Protein AF-0000000083136130 (afdb_homodimer)

InterPro domains:
  IPR004360 Glyoxalase/fosfomycin resistance/dioxygenase domain [PF00903] (5-111)
  IPR029068 Glyoxalase/Bleomycin resistance protein/Dihydroxybiphenyl dioxygenase [G3DSA:3.10.180.10] (1-117)
  IPR029068 Glyoxalase/Bleomycin resistance protein/Dihydroxybiphenyl dioxygenase [SSF54593] (2-114)

Structure (mmCIF, N/CA/C/O backbone):
data_AF-0000000083136130-model_v1
#
loop_
_entity.id
_entity.type
_entity.pdbx_description
1 polymer 'Putative lyase'
#
loop_
_atom_site.group_PDB
_atom_site.id
_atom_site.type_symbol
_atom_site.label_atom_id
_atom_site.label_alt_id
_atom_site.label_comp_id
_atom_site.label_asym_id
_atom_site.label_entity_id
_atom_site.label_seq_id
_atom_site.pdbx_PDB_ins_code
_atom_site.Cartn_x
_atom_site.Cartn_y
_atom_site.Cartn_z
_atom_site.occupancy
_atom_site.B_iso_or_equiv
_atom_site.auth_seq_id
_atom_site.auth_comp_id
_atom_site.auth_asym_id
_atom_site.auth_atom_id
_atom_site.pdbx_PDB_model_num
ATOM 1 N N . MET A 1 1 ? -5.449 -19.141 2.971 1 85.12 1 MET A N 1
ATOM 2 C CA . MET A 1 1 ? -5.957 -17.859 3.441 1 85.12 1 MET A CA 1
ATOM 3 C C . MET A 1 1 ? -4.812 -16.953 3.885 1 85.12 1 MET A C 1
ATOM 5 O O . MET A 1 1 ? -3.811 -17.422 4.422 1 85.12 1 MET A O 1
ATOM 9 N N . VAL A 1 2 ? -4.945 -15.695 3.643 1 94.06 2 VAL A N 1
ATOM 10 C CA . VAL A 1 2 ? -3.941 -14.711 4.012 1 94.06 2 VAL A CA 1
ATOM 11 C C . VAL A 1 2 ? -3.795 -14.656 5.531 1 94.06 2 VAL A C 1
ATOM 13 O O . VAL A 1 2 ? -4.789 -14.695 6.258 1 94.06 2 VAL A O 1
ATOM 16 N N . GLN A 1 3 ? -2.59 -14.531 6.008 1 91.94 3 GLN A N 1
ATOM 17 C CA . GLN A 1 3 ? -2.318 -14.484 7.438 1 91.94 3 GLN A CA 1
ATOM 18 C C . GLN A 1 3 ? -2.037 -13.055 7.895 1 91.94 3 GLN A C 1
ATOM 20 O O . GLN A 1 3 ? -2.699 -12.547 8.805 1 91.94 3 GLN A O 1
ATOM 25 N N . GLU A 1 4 ? -1.064 -12.43 7.312 1 94.69 4 GLU A N 1
ATOM 26 C CA . GLU A 1 4 ? -0.672 -11.086 7.719 1 94.69 4 GLU A CA 1
ATOM 27 C C . GLU A 1 4 ? -0.041 -10.32 6.559 1 94.69 4 GLU A C 1
ATOM 29 O O . GLU A 1 4 ? 0.225 -10.898 5.5 1 94.69 4 GLU A O 1
ATOM 34 N N . LEU A 1 5 ? 0.16 -9.039 6.777 1 97.06 5 LEU A N 1
ATOM 35 C CA . LEU A 1 5 ? 0.939 -8.211 5.863 1 97.06 5 LEU A CA 1
ATOM 36 C C . LEU A 1 5 ? 2.426 -8.531 5.969 1 97.06 5 LEU A C 1
ATOM 38 O O . LEU A 1 5 ? 2.965 -8.648 7.074 1 97.06 5 LEU A O 1
ATOM 42 N N . ASP A 1 6 ? 3.021 -8.812 4.895 1 96.75 6 ASP A N 1
ATOM 43 C CA . ASP A 1 6 ? 4.473 -8.984 4.91 1 96.75 6 ASP A CA 1
ATOM 44 C C . ASP A 1 6 ? 5.184 -7.648 4.707 1 96.75 6 ASP A C 1
ATOM 46 O O . ASP A 1 6 ? 6.027 -7.258 5.52 1 96.75 6 ASP A O 1
ATOM 50 N N . HIS A 1 7 ? 4.852 -7 3.615 1 98.19 7 HIS A N 1
ATOM 51 C CA . HIS A 1 7 ? 5.441 -5.688 3.355 1 98.19 7 HIS A CA 1
ATOM 52 C C . HIS A 1 7 ? 4.617 -4.906 2.338 1 98.19 7 HIS A C 1
ATOM 54 O O . HIS A 1 7 ? 3.691 -5.453 1.733 1 98.19 7 HIS A O 1
ATOM 60 N N . ILE A 1 8 ? 4.918 -3.648 2.205 1 98.81 8 ILE A N 1
ATOM 61 C CA . ILE A 1 8 ? 4.41 -2.752 1.173 1 98.81 8 ILE A CA 1
ATOM 62 C C . ILE A 1 8 ? 5.562 -2.256 0.304 1 98.81 8 ILE A C 1
ATOM 64 O O . ILE A 1 8 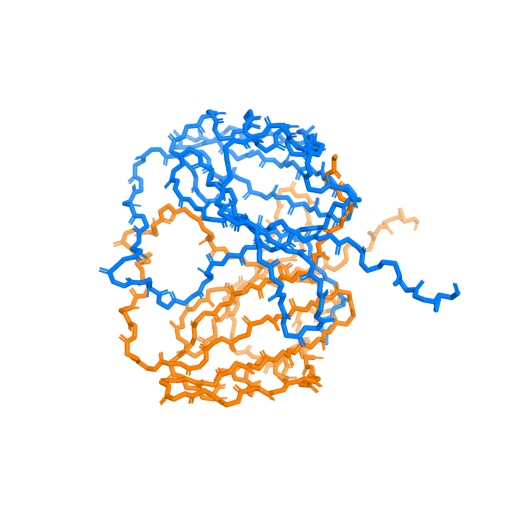? 6.562 -1.747 0.82 1 98.81 8 ILE A O 1
ATOM 68 N N . ALA A 1 9 ? 5.398 -2.383 -0.98 1 98.88 9 ALA A N 1
ATOM 69 C CA . ALA A 1 9 ? 6.473 -1.991 -1.892 1 98.88 9 ALA A CA 1
ATOM 70 C C . ALA A 1 9 ? 6.188 -0.628 -2.518 1 98.88 9 ALA A C 1
ATOM 72 O O . ALA A 1 9 ? 5.043 -0.321 -2.859 1 98.88 9 ALA A O 1
ATOM 73 N N . LEU A 1 10 ? 7.141 0.152 -2.695 1 98.31 10 LEU A N 1
ATOM 74 C CA . LEU A 1 10 ? 7.012 1.404 -3.432 1 98.31 10 LEU A CA 1
ATOM 75 C C . LEU A 1 10 ? 8.266 1.683 -4.254 1 98.31 10 LEU A C 1
ATOM 77 O O . LEU A 1 10 ? 9.344 1.188 -3.936 1 98.31 10 LEU A O 1
ATOM 81 N N . ILE A 1 11 ? 8.086 2.385 -5.332 1 98.88 11 ILE A N 1
ATOM 82 C CA . ILE A 1 11 ? 9.148 2.875 -6.203 1 98.88 11 ILE A CA 1
ATOM 83 C C . ILE A 1 11 ? 9.367 4.367 -5.965 1 98.88 11 ILE A C 1
ATOM 85 O O . ILE A 1 11 ? 8.422 5.152 -6.004 1 98.88 11 ILE A O 1
ATOM 89 N N . VAL A 1 12 ? 10.594 4.707 -5.699 1 98.88 12 VAL A N 1
ATOM 90 C CA . VAL A 1 12 ? 10.914 6.113 -5.477 1 98.88 12 VAL A CA 1
ATOM 91 C C . VAL A 1 12 ? 12.039 6.539 -6.414 1 98.88 12 VAL A C 1
ATOM 93 O O . VAL A 1 12 ? 12.781 5.699 -6.922 1 98.88 12 VAL A O 1
ATOM 96 N N . SER A 1 13 ? 12.188 7.863 -6.629 1 98.69 13 SER A N 1
ATOM 97 C CA . SER A 1 13 ? 13.102 8.375 -7.641 1 98.69 13 SER A CA 1
ATOM 98 C C . SER A 1 13 ? 14.523 8.484 -7.094 1 98.69 13 SER A C 1
ATOM 100 O O . SER A 1 13 ? 15.492 8.508 -7.859 1 98.69 13 SER A O 1
ATOM 102 N N . SER A 1 14 ? 14.641 8.664 -5.699 1 98.44 14 SER A N 1
ATOM 103 C CA . SER A 1 14 ? 15.953 8.891 -5.105 1 98.44 14 SER A CA 1
ATOM 104 C C . SER A 1 14 ? 15.969 8.5 -3.633 1 98.44 14 SER A C 1
ATOM 106 O O . SER A 1 14 ? 14.922 8.211 -3.049 1 98.44 14 SER A O 1
ATOM 108 N N . GLU A 1 15 ? 17.094 8.547 -3.01 1 97.62 15 GLU A N 1
ATOM 109 C CA . GLU A 1 15 ? 17.25 8.18 -1.606 1 97.62 15 GLU A CA 1
ATOM 110 C C . GLU A 1 15 ? 16.688 9.266 -0.686 1 97.62 15 GLU A C 1
ATOM 112 O O . GLU A 1 15 ? 16.531 9.039 0.515 1 97.62 15 GLU A O 1
ATOM 117 N N . ASP A 1 16 ? 16.359 10.422 -1.233 1 97.62 16 ASP A N 1
ATOM 118 C CA . ASP A 1 16 ? 15.648 11.43 -0.453 1 97.62 16 ASP A CA 1
ATOM 119 C C . ASP A 1 16 ? 14.391 10.844 0.189 1 97.62 16 ASP A C 1
ATOM 121 O O . ASP A 1 16 ? 14.008 11.242 1.29 1 97.62 16 ASP A O 1
ATOM 125 N N . SER A 1 17 ? 13.844 9.93 -0.518 1 98.38 17 S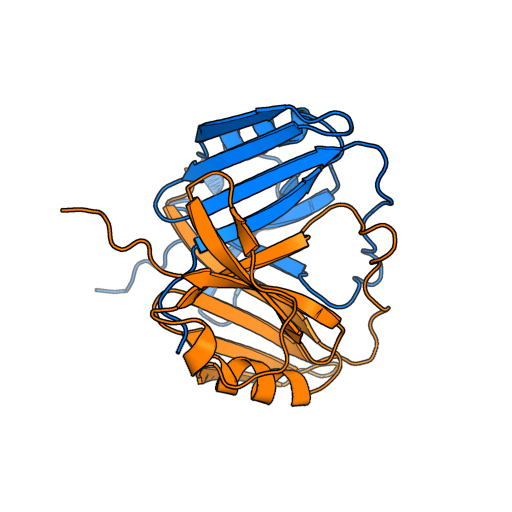ER A N 1
ATOM 126 C CA . SER A 1 17 ? 12.641 9.289 0.013 1 98.38 17 SER A CA 1
ATOM 127 C C . SER A 1 17 ? 12.953 8.484 1.268 1 98.38 17 SER A C 1
ATOM 129 O O . SER A 1 17 ? 12.133 8.398 2.18 1 98.38 17 SER A O 1
ATOM 131 N N . LEU A 1 18 ? 14.109 7.91 1.33 1 98.56 18 LEU A N 1
ATOM 132 C CA . LEU A 1 18 ? 14.484 7.141 2.512 1 98.56 18 LEU A CA 1
ATOM 133 C C . LEU A 1 18 ? 14.547 8.039 3.744 1 98.56 18 LEU A C 1
ATOM 135 O O . LEU A 1 18 ? 14.109 7.641 4.828 1 98.56 18 LEU A O 1
ATOM 139 N N . ARG A 1 19 ? 15.062 9.219 3.564 1 97.56 19 ARG A N 1
ATOM 140 C CA . ARG A 1 19 ? 15.125 10.18 4.656 1 97.56 19 ARG A CA 1
ATOM 141 C C . ARG A 1 19 ? 13.727 10.586 5.113 1 97.56 19 ARG A C 1
ATOM 143 O O . ARG A 1 19 ? 13.484 10.75 6.312 1 97.56 19 ARG A O 1
ATOM 150 N N . PHE A 1 20 ? 12.852 10.727 4.168 1 98.06 20 PHE A N 1
ATOM 151 C CA . PHE A 1 20 ? 11.461 11.047 4.473 1 98.06 20 PHE A CA 1
ATOM 152 C C . PHE A 1 20 ? 10.852 9.984 5.383 1 98.06 20 PHE A C 1
ATOM 154 O O . PHE A 1 20 ? 10.258 10.305 6.414 1 98.06 20 PHE A O 1
ATOM 161 N N . TYR A 1 21 ? 10.984 8.773 5.012 1 98.44 21 TYR A N 1
ATOM 162 C CA . TYR A 1 21 ? 10.383 7.691 5.789 1 98.44 21 TYR A CA 1
ATOM 163 C C . TYR A 1 21 ? 11.102 7.504 7.117 1 98.44 21 TYR A C 1
ATOM 165 O O . TYR A 1 21 ? 10.492 7.094 8.109 1 98.44 21 TYR A O 1
ATOM 173 N N . GLU A 1 22 ? 12.406 7.863 7.16 1 97.88 22 GLU A N 1
ATOM 174 C CA . GLU A 1 22 ? 13.109 7.891 8.438 1 97.88 22 GLU A CA 1
ATOM 175 C C . GLU A 1 22 ? 12.469 8.891 9.398 1 97.88 22 GLU A C 1
ATOM 177 O O . GLU A 1 22 ? 12.336 8.609 10.594 1 97.88 22 GLU A O 1
ATOM 182 N N . LYS A 1 23 ? 12.07 9.984 8.867 1 96.19 23 LYS A N 1
ATOM 183 C CA . LYS A 1 23 ? 11.43 11.008 9.688 1 96.19 23 LYS A CA 1
ATOM 184 C C . LYS A 1 23 ? 10.094 10.508 10.242 1 96.19 23 LYS A C 1
ATOM 186 O O . LYS A 1 23 ? 9.648 10.969 11.297 1 96.19 23 LYS A O 1
ATOM 191 N N . LEU A 1 24 ? 9.531 9.602 9.547 1 96.94 24 LEU A N 1
ATOM 192 C CA . LEU A 1 24 ? 8.258 9.047 10 1 96.94 24 LEU A CA 1
ATOM 193 C C . LEU A 1 24 ? 8.492 7.949 11.039 1 96.94 24 LEU A C 1
ATOM 195 O O . LEU A 1 24 ? 7.535 7.43 11.617 1 96.94 24 LEU A O 1
ATOM 199 N N . GLY A 1 25 ? 9.695 7.512 11.18 1 96.69 25 GLY A N 1
ATOM 200 C CA . GLY A 1 25 ? 10.016 6.539 12.219 1 96.69 25 GLY A CA 1
ATOM 201 C C . GLY A 1 25 ? 10.523 5.227 11.664 1 96.69 25 GLY A C 1
ATOM 202 O O . GLY A 1 25 ? 10.836 4.305 12.422 1 96.69 25 GLY A O 1
ATOM 203 N N . PHE A 1 26 ? 10.641 5.16 10.359 1 98.19 26 PHE A N 1
ATOM 204 C CA . PHE A 1 26 ? 11.141 3.93 9.758 1 98.19 26 PHE A CA 1
ATOM 205 C C . PHE A 1 26 ? 12.664 3.855 9.867 1 98.19 26 PHE A C 1
ATOM 207 O O . PHE A 1 26 ? 13.344 4.883 9.828 1 98.19 26 PHE A O 1
ATOM 214 N N . ARG A 1 27 ? 13.125 2.594 9.961 1 98.25 27 ARG A N 1
ATOM 215 C CA . ARG A 1 27 ? 14.562 2.342 10.008 1 98.25 27 ARG A CA 1
ATOM 216 C C . ARG A 1 27 ? 14.977 1.339 8.93 1 98.25 27 ARG A C 1
ATOM 218 O O . ARG A 1 27 ? 14.289 0.333 8.719 1 98.25 27 ARG A O 1
ATOM 225 N N . GLU A 1 28 ? 16.078 1.63 8.297 1 98.62 28 GLU A N 1
ATOM 226 C CA . GLU A 1 28 ? 16.609 0.698 7.309 1 98.62 28 GLU A CA 1
ATOM 227 C C . GLU A 1 28 ? 17.047 -0.606 7.965 1 98.62 28 GLU A C 1
ATOM 229 O O . GLU A 1 28 ? 17.766 -0.591 8.969 1 98.62 28 GLU A O 1
ATOM 234 N N . THR A 1 29 ? 16.672 -1.712 7.383 1 98.31 29 THR A N 1
ATOM 235 C CA . THR A 1 29 ? 17.016 -3.008 7.945 1 98.31 29 THR A CA 1
ATOM 236 C C . THR A 1 29 ? 17.844 -3.824 6.953 1 98.31 29 THR A C 1
ATOM 238 O O . THR A 1 29 ? 18.672 -4.652 7.352 1 98.31 29 THR A O 1
ATOM 241 N N . GLU A 1 30 ? 17.609 -3.768 5.664 1 98.31 30 GLU A N 1
ATOM 242 C CA . GLU A 1 30 ? 18.312 -4.457 4.59 1 98.31 30 GLU A CA 1
ATOM 243 C C . GLU A 1 30 ? 18.5 -3.549 3.379 1 98.31 30 GLU A C 1
ATOM 245 O O . GLU A 1 30 ? 17.703 -2.637 3.148 1 98.31 30 GLU A O 1
ATOM 250 N N . ARG A 1 31 ? 19.531 -3.83 2.676 1 98.38 31 ARG A N 1
ATOM 251 C CA . ARG A 1 31 ? 19.844 -3.105 1.445 1 98.38 31 ARG A CA 1
ATOM 252 C C . ARG A 1 31 ? 20.469 -4.027 0.407 1 98.38 31 ARG A C 1
ATOM 254 O O . ARG A 1 31 ? 21.391 -4.785 0.719 1 98.38 31 ARG A O 1
ATOM 261 N N . PHE A 1 32 ? 19.906 -3.971 -0.789 1 97.88 32 PHE A N 1
ATOM 262 C CA . PHE A 1 32 ? 20.406 -4.762 -1.905 1 97.88 32 PHE A CA 1
ATOM 263 C C . PHE A 1 32 ? 20.688 -3.875 -3.111 1 97.88 32 PHE A C 1
ATOM 265 O O . PHE A 1 32 ? 19.781 -3.24 -3.652 1 97.88 32 PHE A O 1
ATOM 272 N N . GLU A 1 33 ? 21.906 -3.857 -3.477 1 97.25 33 GLU A N 1
ATOM 273 C CA . GLU A 1 33 ? 22.297 -3.102 -4.664 1 97.25 33 GLU A CA 1
ATOM 274 C C . GLU A 1 33 ? 22.25 -3.98 -5.914 1 97.25 33 GLU A C 1
ATOM 276 O O . GLU A 1 33 ? 22.938 -5 -5.98 1 97.25 33 GLU A O 1
ATOM 281 N N . ARG A 1 34 ? 21.391 -3.504 -6.801 1 96.81 34 ARG A N 1
ATOM 282 C CA . ARG A 1 34 ? 21.312 -4.207 -8.078 1 96.81 34 ARG A CA 1
ATOM 283 C C . ARG A 1 34 ? 21.891 -3.359 -9.203 1 96.81 34 ARG A C 1
ATOM 285 O O . ARG A 1 34 ? 22.297 -2.217 -8.984 1 96.81 34 ARG A O 1
ATOM 292 N N . SER A 1 35 ? 21.969 -3.938 -10.453 1 96.31 35 SER A N 1
ATOM 293 C CA . SER A 1 35 ? 22.594 -3.271 -11.594 1 96.31 35 SER A CA 1
ATOM 294 C C . SER A 1 35 ? 21.828 -2.012 -11.984 1 96.31 35 SER A C 1
ATOM 296 O O . SER A 1 35 ? 22.422 -1.012 -12.383 1 96.31 35 SER A O 1
ATOM 298 N N . TYR A 1 36 ? 20.469 -1.974 -11.734 1 95.69 36 TYR A N 1
ATOM 299 C CA . TYR A 1 36 ? 19.672 -0.886 -12.289 1 95.69 36 TYR A CA 1
ATOM 300 C C . TYR A 1 36 ? 18.969 -0.111 -11.188 1 95.69 36 TYR A C 1
ATOM 302 O O . TYR A 1 36 ? 18.438 0.973 -11.43 1 95.69 36 TYR A O 1
ATOM 310 N N . ASP A 1 37 ? 19.031 -0.686 -9.945 1 97.88 37 ASP A N 1
ATOM 311 C CA . ASP A 1 37 ? 18.375 0.005 -8.836 1 97.88 37 ASP A CA 1
ATOM 312 C C . ASP A 1 37 ? 18.922 -0.471 -7.496 1 97.88 37 ASP A C 1
ATOM 314 O O . ASP A 1 37 ? 19.859 -1.283 -7.449 1 97.88 37 ASP A O 1
ATOM 318 N N . ILE A 1 38 ? 18.516 0.174 -6.434 1 98.5 38 ILE A N 1
ATOM 319 C CA . ILE A 1 38 ? 18.781 -0.239 -5.059 1 98.5 38 ILE A CA 1
ATOM 320 C C . ILE A 1 38 ? 17.453 -0.597 -4.375 1 98.5 38 ILE A C 1
ATOM 322 O O . ILE A 1 38 ? 16.469 0.13 -4.5 1 98.5 38 ILE A O 1
ATOM 326 N N . VAL A 1 39 ? 17.422 -1.726 -3.707 1 98.81 39 VAL A N 1
ATOM 327 C CA . VAL A 1 39 ? 16.266 -2.123 -2.932 1 98.81 39 VAL A CA 1
ATOM 328 C C . VAL A 1 39 ? 16.562 -2.008 -1.439 1 98.81 39 VAL A C 1
ATOM 330 O O . VAL A 1 39 ? 17.5 -2.639 -0.94 1 98.81 39 VAL A O 1
ATOM 333 N N . VAL A 1 40 ? 15.805 -1.2 -0.734 1 98.88 40 VAL A N 1
ATOM 334 C CA . VAL A 1 40 ? 16 -0.945 0.689 1 98.88 40 VAL A CA 1
ATOM 335 C C . VAL A 1 40 ? 14.766 -1.365 1.468 1 98.88 40 VAL A C 1
ATOM 337 O O . VAL A 1 40 ? 13.641 -1.017 1.093 1 98.88 40 VAL A O 1
ATOM 340 N N . PHE A 1 41 ? 14.945 -2.127 2.49 1 98.81 41 PHE A N 1
ATOM 341 C CA . PHE A 1 41 ? 13.867 -2.434 3.422 1 98.81 41 PHE A CA 1
ATOM 342 C C . PHE A 1 41 ? 13.922 -1.513 4.637 1 98.81 41 PHE A C 1
ATOM 344 O O . PHE A 1 41 ? 14.984 -1.344 5.246 1 98.81 41 PHE A O 1
ATOM 351 N N . MET A 1 42 ? 12.844 -0.886 4.953 1 98.75 42 MET A N 1
ATOM 352 C CA . MET A 1 42 ? 12.695 -0.068 6.156 1 98.75 42 MET A CA 1
ATOM 353 C C . MET A 1 42 ? 11.516 -0.538 6.996 1 98.75 42 MET A C 1
ATOM 355 O O . MET A 1 42 ? 10.461 -0.877 6.453 1 98.75 42 MET A O 1
ATOM 359 N N . THR A 1 43 ? 11.727 -0.554 8.305 1 98.38 43 THR A N 1
ATOM 360 C CA . THR A 1 43 ? 10.688 -1.103 9.164 1 98.38 43 THR A CA 1
ATOM 361 C C . THR A 1 43 ? 10.359 -0.134 10.297 1 98.38 43 THR A C 1
ATOM 363 O O . THR A 1 43 ? 11.234 0.568 10.797 1 98.38 43 THR A O 1
ATOM 366 N N . CYS A 1 44 ? 9.156 -0.027 10.602 1 97.44 44 CYS A N 1
ATOM 367 C CA . CYS A 1 44 ? 8.609 0.674 11.758 1 97.44 44 CYS A CA 1
ATOM 368 C C . CYS A 1 44 ? 7.488 -0.131 12.406 1 97.44 44 CYS A C 1
ATOM 370 O O . CYS A 1 44 ? 6.434 -0.331 11.805 1 97.44 44 CYS A O 1
ATOM 372 N N . GLY A 1 45 ? 7.695 -0.597 13.656 1 91.69 45 GLY A N 1
ATOM 373 C CA . GLY A 1 45 ? 6.715 -1.496 14.242 1 91.69 45 GLY A CA 1
ATOM 374 C C . GLY A 1 45 ? 6.48 -2.746 13.422 1 91.69 45 GLY A C 1
ATOM 375 O O . GLY A 1 45 ? 7.426 -3.463 13.086 1 91.69 45 GLY A O 1
ATOM 376 N N . ASN A 1 46 ? 5.254 -2.916 13.078 1 90.94 46 ASN A N 1
ATOM 377 C CA . ASN A 1 46 ? 4.926 -4.113 12.312 1 90.94 46 ASN A CA 1
ATOM 378 C C . ASN A 1 46 ? 4.789 -3.805 10.828 1 90.94 46 ASN A C 1
ATOM 380 O O . ASN A 1 46 ? 4.234 -4.605 10.07 1 90.94 46 ASN A O 1
ATOM 384 N N . ILE A 1 47 ? 5.277 -2.684 10.414 1 97.31 47 ILE A N 1
ATOM 385 C CA . ILE A 1 47 ? 5.215 -2.295 9.008 1 97.31 47 ILE A CA 1
ATOM 386 C C . ILE A 1 47 ? 6.598 -2.438 8.367 1 97.31 47 ILE A C 1
ATOM 388 O O . ILE A 1 47 ? 7.59 -1.951 8.914 1 97.31 47 ILE A O 1
ATOM 392 N N . THR A 1 48 ? 6.66 -3.092 7.316 1 98.19 48 THR A N 1
ATOM 393 C CA . THR A 1 48 ? 7.879 -3.119 6.512 1 98.19 48 THR A CA 1
ATOM 394 C C . THR A 1 48 ? 7.625 -2.537 5.125 1 98.19 48 THR A C 1
ATOM 396 O O . THR A 1 48 ? 6.672 -2.926 4.445 1 98.19 48 THR A O 1
ATOM 399 N N . LEU A 1 49 ? 8.43 -1.589 4.742 1 98.81 49 LEU A N 1
ATOM 400 C CA . LEU A 1 49 ? 8.461 -1.061 3.383 1 98.81 49 LEU A CA 1
ATOM 401 C C . LEU A 1 49 ? 9.586 -1.688 2.576 1 98.81 49 LEU A C 1
ATOM 403 O O . LEU A 1 49 ? 10.711 -1.824 3.072 1 98.81 49 LEU A O 1
ATOM 407 N N . GLU A 1 50 ? 9.289 -2.156 1.461 1 98.88 50 GLU A N 1
ATOM 408 C CA . GLU A 1 50 ? 10.266 -2.52 0.437 1 98.88 50 GLU A CA 1
ATOM 409 C C . GLU A 1 50 ? 10.383 -1.43 -0.624 1 98.88 50 GLU A C 1
ATOM 411 O O . GLU A 1 50 ? 9.492 -1.272 -1.464 1 98.88 50 GLU A O 1
ATOM 416 N N . ILE A 1 51 ? 11.484 -0.732 -0.612 1 98.94 51 ILE A N 1
ATOM 417 C CA . ILE A 1 51 ? 11.594 0.489 -1.403 1 98.94 51 ILE A CA 1
ATOM 418 C C . ILE A 1 51 ? 12.57 0.27 -2.559 1 98.94 51 ILE A C 1
ATOM 420 O O . ILE A 1 51 ? 13.742 -0.039 -2.336 1 98.94 51 ILE A O 1
ATOM 424 N N . PHE A 1 52 ? 12.086 0.43 -3.748 1 98.88 52 PHE A N 1
ATOM 425 C CA . PHE A 1 52 ? 12.898 0.393 -4.953 1 98.88 52 PHE A CA 1
ATOM 426 C C . PHE A 1 52 ? 13.352 1.794 -5.344 1 98.88 52 PHE A C 1
ATOM 428 O O . PHE A 1 52 ? 12.539 2.617 -5.773 1 98.88 52 PHE A O 1
ATOM 435 N N . VAL A 1 53 ? 14.57 2.076 -5.195 1 98.88 53 VAL A N 1
ATOM 436 C CA . VAL A 1 53 ? 15.117 3.375 -5.57 1 98.88 53 VAL A CA 1
ATOM 437 C C . VAL A 1 53 ? 15.57 3.342 -7.027 1 98.88 53 VAL A C 1
ATOM 439 O O . VAL A 1 53 ? 16.609 2.756 -7.352 1 98.88 53 VAL A O 1
ATOM 442 N N . ASP A 1 54 ? 14.828 3.982 -7.914 1 98.69 54 ASP A N 1
ATOM 443 C CA . ASP A 1 54 ? 15.062 3.973 -9.352 1 98.69 54 ASP A CA 1
ATOM 444 C C . ASP A 1 54 ? 14.445 5.199 -10.023 1 98.69 54 ASP A C 1
ATOM 446 O O . ASP A 1 54 ? 13.219 5.305 -10.117 1 98.69 54 ASP A O 1
ATOM 450 N N . PRO A 1 55 ? 15.227 6.105 -10.547 1 97.88 55 PRO A N 1
ATOM 451 C CA . PRO A 1 55 ? 14.695 7.344 -11.117 1 97.88 55 PRO A CA 1
ATOM 452 C C . PRO A 1 55 ? 14.055 7.133 -12.484 1 97.88 55 PRO A C 1
ATOM 454 O O . PRO A 1 55 ? 13.414 8.039 -13.016 1 97.88 55 PRO A O 1
ATOM 457 N N . ASN A 1 56 ? 14.18 5.969 -13.062 1 98.06 56 ASN A N 1
ATOM 458 C CA . ASN A 1 56 ? 13.844 5.762 -14.469 1 98.06 56 ASN A CA 1
ATOM 459 C C . ASN A 1 56 ? 12.391 5.324 -14.641 1 98.06 56 ASN A C 1
ATOM 461 O O . ASN A 1 56 ? 11.977 4.938 -15.734 1 98.06 56 ASN A O 1
ATOM 465 N N . HIS A 1 57 ? 11.594 5.398 -13.641 1 98.5 57 HIS A N 1
ATOM 466 C CA . HIS A 1 57 ? 10.172 5.082 -13.719 1 98.5 57 HIS A CA 1
ATOM 467 C C . HIS A 1 57 ? 9.344 6.332 -13.984 1 98.5 57 HIS A C 1
ATOM 469 O O . HIS A 1 57 ? 9.711 7.426 -13.547 1 98.5 57 HIS A O 1
ATOM 475 N N . PRO A 1 58 ? 8.219 6.152 -14.711 1 98.12 58 PRO A N 1
ATOM 476 C CA . PRO A 1 58 ? 7.355 7.316 -14.914 1 98.12 58 PRO A CA 1
ATOM 477 C C . PRO A 1 58 ? 6.711 7.809 -13.625 1 98.12 58 PRO A C 1
ATOM 479 O O . PRO A 1 58 ? 6.668 7.074 -12.633 1 98.12 58 PRO A O 1
ATOM 482 N N . GLU A 1 59 ? 6.23 9.023 -13.703 1 97.5 59 GLU A N 1
ATOM 483 C CA . GLU A 1 59 ? 5.566 9.625 -12.547 1 97.5 59 GLU A CA 1
ATOM 484 C C . GLU A 1 59 ? 4.238 8.938 -12.258 1 97.5 59 GLU A C 1
ATOM 486 O O . GLU A 1 59 ? 3.578 8.438 -13.172 1 97.5 59 GLU A O 1
ATOM 491 N N . ARG A 1 60 ? 3.906 8.93 -11.047 1 96.88 60 ARG A N 1
ATOM 492 C CA . ARG A 1 60 ? 2.586 8.469 -10.633 1 96.88 60 ARG A CA 1
ATOM 493 C C . ARG A 1 60 ? 1.485 9.305 -11.273 1 96.88 60 ARG A C 1
ATOM 495 O O . ARG A 1 60 ? 1.616 10.523 -11.391 1 96.88 60 ARG A O 1
ATOM 502 N N . VAL A 1 61 ? 0.382 8.688 -11.617 1 96.69 61 VAL A N 1
ATOM 503 C CA . VAL A 1 61 ? -0.792 9.391 -12.133 1 96.69 61 VAL A CA 1
ATOM 504 C C . VAL A 1 61 ? -1.669 9.852 -10.969 1 96.69 61 VAL A C 1
ATOM 506 O O . VAL A 1 61 ? -2.203 9.023 -10.227 1 96.69 61 VAL A O 1
ATOM 509 N N . ASN A 1 62 ? -1.971 11.211 -10.82 1 94.81 62 ASN A N 1
ATOM 510 C CA . ASN A 1 62 ? -2.582 11.672 -9.578 1 94.81 62 ASN A CA 1
ATOM 511 C C . ASN A 1 62 ? -3.773 12.586 -9.852 1 94.81 62 ASN A C 1
ATOM 513 O O . ASN A 1 62 ? -4.52 12.93 -8.93 1 94.81 62 ASN A O 1
ATOM 517 N N . SER A 1 63 ? -4.039 12.992 -11.141 1 92.88 63 SER A N 1
ATOM 518 C CA . SER A 1 63 ? -5.148 13.906 -11.398 1 92.88 63 SER A CA 1
ATOM 519 C C . SER A 1 63 ? -5.812 13.602 -12.734 1 92.88 63 SER A C 1
ATOM 521 O O . SER A 1 63 ? -5.48 14.211 -13.758 1 92.88 63 SER A O 1
ATOM 523 N N . PRO A 1 64 ? -6.746 12.781 -12.625 1 96.5 64 PRO A N 1
ATOM 524 C CA . PRO A 1 64 ? -7.211 12 -11.477 1 96.5 64 PRO A CA 1
ATOM 525 C C . PRO A 1 64 ? -6.27 10.852 -11.125 1 96.5 64 PRO A C 1
ATOM 527 O O . PRO A 1 64 ? -5.445 10.453 -11.945 1 96.5 64 PRO A O 1
ATOM 530 N N . GLU A 1 65 ? -6.352 10.336 -9.961 1 97.69 65 GLU A N 1
ATOM 531 C CA . GLU A 1 65 ? -5.516 9.227 -9.508 1 97.69 65 GLU A CA 1
ATOM 532 C C . GLU A 1 65 ? -5.828 7.949 -10.289 1 97.69 65 GLU A C 1
ATOM 534 O O . GLU A 1 65 ? -6.992 7.645 -10.555 1 97.69 65 GLU A O 1
ATOM 539 N N . ALA A 1 66 ? -4.797 7.184 -10.57 1 98.31 66 ALA A N 1
ATOM 540 C CA . ALA A 1 66 ? -4.977 5.934 -11.305 1 98.31 66 ALA A CA 1
ATOM 541 C C . ALA A 1 66 ? -5.547 4.844 -10.398 1 98.31 66 ALA A C 1
ATOM 543 O O . ALA A 1 66 ? -5.41 4.906 -9.18 1 98.31 66 ALA A O 1
ATOM 544 N N . LYS A 1 67 ? -6.18 3.865 -11.023 1 98.56 67 LYS A N 1
ATOM 545 C CA . LYS A 1 67 ? -6.566 2.65 -10.312 1 98.56 67 LYS A CA 1
ATOM 546 C C . LYS A 1 67 ? -5.348 1.953 -9.711 1 98.56 67 LYS A C 1
ATOM 548 O O . LYS A 1 67 ? -4.219 2.193 -10.141 1 98.56 67 LYS A O 1
ATOM 553 N N . GLY A 1 68 ? -5.613 1.058 -8.734 1 98.19 68 GLY A N 1
ATOM 554 C CA . GLY A 1 68 ? -4.531 0.414 -8.008 1 98.19 68 GLY A CA 1
ATOM 555 C C . GLY A 1 68 ? -4.336 0.972 -6.613 1 98.19 68 GLY A C 1
ATOM 556 O O . GLY A 1 68 ? -5.293 1.436 -5.984 1 98.19 68 GLY A O 1
ATOM 557 N N . LEU A 1 69 ? -3.123 0.863 -6.121 1 98.62 69 LEU A N 1
ATOM 558 C CA . LEU A 1 69 ? -2.822 1.354 -4.777 1 98.62 69 LEU A CA 1
ATOM 559 C C . LEU A 1 69 ? -2.869 2.877 -4.734 1 98.62 69 LEU A C 1
ATOM 561 O O . LEU A 1 69 ? -2.25 3.545 -5.566 1 98.62 69 LEU A O 1
ATOM 565 N N . ARG A 1 70 ? -3.576 3.383 -3.756 1 98.56 70 ARG A N 1
ATOM 566 C CA . ARG A 1 70 ? -3.807 4.82 -3.633 1 98.56 70 ARG A CA 1
ATOM 567 C C . ARG A 1 70 ? -2.891 5.434 -2.58 1 98.56 70 ARG A C 1
ATOM 569 O O . ARG A 1 70 ? -1.94 6.145 -2.914 1 98.56 70 ARG A O 1
ATOM 576 N N . HIS A 1 71 ? -3.104 5.137 -1.325 1 98.75 71 HIS A N 1
ATOM 577 C CA . HIS A 1 71 ? -2.27 5.621 -0.23 1 98.75 71 HIS A CA 1
ATOM 578 C C . HIS A 1 71 ? -2.182 4.594 0.892 1 98.75 71 HIS A C 1
ATOM 580 O O . HIS A 1 71 ? -2.928 3.611 0.9 1 98.75 71 HIS A O 1
ATOM 586 N N . VAL A 1 72 ? -1.225 4.809 1.761 1 98.56 72 VAL A N 1
ATOM 587 C CA . VAL A 1 72 ? -1.125 4.078 3.021 1 98.56 72 VAL A CA 1
ATOM 588 C C . VAL A 1 72 ? -1.431 5.02 4.188 1 98.56 72 VAL A C 1
ATOM 590 O O . VAL A 1 72 ? -1.024 6.184 4.176 1 98.56 72 VAL A O 1
ATOM 593 N N . ALA A 1 73 ? -2.123 4.465 5.125 1 98.25 73 ALA A N 1
ATOM 594 C CA . ALA A 1 73 ? -2.422 5.223 6.336 1 98.25 73 ALA A CA 1
ATOM 595 C C . ALA A 1 73 ? -1.699 4.633 7.543 1 98.25 73 ALA A C 1
ATOM 597 O O . ALA A 1 73 ? -1.764 3.426 7.785 1 98.25 73 ALA A O 1
ATOM 598 N N . VAL A 1 74 ? -1.066 5.473 8.258 1 97.94 74 VAL A N 1
ATOM 599 C CA . VAL A 1 74 ? -0.376 5.062 9.477 1 97.94 74 VAL A CA 1
ATOM 600 C C . VAL A 1 74 ? -0.913 5.855 10.672 1 97.94 74 VAL A C 1
ATOM 602 O O . VAL A 1 74 ? -1.469 6.941 10.5 1 97.94 74 VAL A O 1
ATOM 605 N N . THR A 1 75 ? -0.691 5.273 11.859 1 96.94 75 THR A N 1
ATOM 606 C CA . THR A 1 75 ? -1.219 5.949 13.039 1 96.94 75 THR A CA 1
ATOM 607 C C . THR A 1 75 ? -0.097 6.621 13.828 1 96.94 75 THR A C 1
ATOM 609 O O . THR A 1 75 ? 1.029 6.121 13.859 1 96.94 75 THR A O 1
ATOM 612 N N . VAL A 1 76 ? -0.445 7.695 14.406 1 96.62 76 VAL A N 1
ATOM 613 C CA . VAL A 1 76 ? 0.411 8.398 15.359 1 96.62 76 VAL A CA 1
ATOM 614 C C . VAL A 1 76 ? -0.385 8.75 16.609 1 96.62 76 VAL A C 1
ATOM 616 O O . VAL A 1 76 ? -1.618 8.695 16.609 1 96.62 76 VAL A O 1
ATOM 619 N N . ASP A 1 77 ? 0.327 9.062 17.672 1 94.38 77 ASP A N 1
ATOM 620 C CA . ASP A 1 77 ? -0.35 9.492 18.891 1 94.38 77 ASP A CA 1
ATOM 621 C C . ASP A 1 77 ? -0.946 10.891 18.719 1 94.38 77 ASP A C 1
ATOM 623 O O . ASP A 1 77 ? -2.111 11.117 19.062 1 94.38 77 ASP A O 1
ATOM 627 N N . LYS A 1 78 ? -0.15 11.828 18.328 1 94.38 78 LYS A N 1
ATOM 628 C CA . LYS A 1 78 ? -0.524 13.227 18.094 1 94.38 78 LYS A CA 1
ATOM 629 C C . LYS A 1 78 ? 0.026 13.727 16.766 1 94.38 78 LYS A C 1
ATOM 631 O O . LYS A 1 78 ? 1.24 13.727 16.547 1 94.38 78 LYS A O 1
ATOM 636 N N . ILE A 1 79 ? -0.87 14.195 15.875 1 96.19 79 ILE A N 1
ATOM 637 C CA . ILE A 1 79 ? -0.501 14.602 14.523 1 96.19 79 ILE A CA 1
ATOM 638 C C . ILE A 1 79 ? 0.504 15.75 14.594 1 96.19 79 ILE A C 1
ATOM 640 O O . ILE A 1 79 ? 1.489 15.766 13.852 1 96.19 79 ILE A O 1
ATOM 644 N N . GLU A 1 80 ? 0.326 16.625 15.531 1 93.12 80 GLU A N 1
ATOM 645 C CA . GLU A 1 80 ? 1.141 17.828 15.633 1 93.12 80 GLU A CA 1
ATOM 646 C C . GLU A 1 80 ? 2.586 17.484 15.992 1 93.12 80 GLU A C 1
ATOM 648 O O . GLU A 1 80 ? 3.486 18.312 15.789 1 93.12 80 GLU A O 1
ATOM 653 N N . ASP A 1 81 ? 2.861 16.297 16.406 1 92.69 81 ASP A N 1
ATOM 654 C CA . ASP A 1 81 ? 4.203 15.891 16.797 1 92.69 81 ASP A CA 1
ATOM 655 C C . ASP A 1 81 ? 5.059 15.547 15.586 1 92.69 81 ASP A C 1
ATOM 657 O O . ASP A 1 81 ? 6.281 15.438 15.688 1 92.69 81 ASP A O 1
ATOM 661 N N . LEU A 1 82 ? 4.602 15.242 14.359 1 90.5 82 LEU A N 1
ATOM 662 C CA . LEU A 1 82 ? 5.352 14.844 13.172 1 90.5 82 LEU A CA 1
ATOM 663 C C . LEU A 1 82 ? 6.141 16.016 12.609 1 90.5 82 LEU A C 1
ATOM 665 O O . LEU A 1 82 ? 7.168 15.828 11.961 1 90.5 82 LEU A O 1
ATOM 669 N N . ASN A 1 83 ? 5.988 17.156 13 1 88.62 83 ASN A N 1
ATOM 670 C CA . ASN A 1 83 ? 6.688 18.344 12.523 1 88.62 83 ASN A CA 1
ATOM 671 C C . ASN A 1 83 ? 7.004 18.25 11.039 1 88.62 83 ASN A C 1
ATOM 673 O O . ASN A 1 83 ? 8.156 18.406 10.633 1 88.62 83 ASN A O 1
ATOM 677 N N . MET A 1 84 ? 6.152 18.031 10.102 1 93.19 84 MET A N 1
ATOM 678 C CA . MET A 1 84 ? 6.211 17.969 8.641 1 93.19 84 MET A CA 1
ATOM 679 C C . MET A 1 84 ? 5.125 18.828 8.008 1 93.19 84 MET A C 1
ATOM 681 O O . MET A 1 84 ? 4.102 19.109 8.641 1 93.19 84 MET A O 1
ATOM 685 N N . GLU A 1 85 ? 5.469 19.281 6.785 1 94.5 85 GLU A N 1
ATOM 686 C CA . GLU A 1 85 ? 4.398 19.922 6.031 1 94.5 85 GLU A CA 1
ATOM 687 C C . GLU A 1 85 ? 3.238 18.969 5.785 1 94.5 85 GLU A C 1
ATOM 689 O O . GLU A 1 85 ? 3.445 17.844 5.328 1 94.5 85 GLU A O 1
ATOM 694 N N . MET A 1 86 ? 2.021 19.422 6.195 1 96.94 86 MET A N 1
ATOM 695 C CA . MET A 1 86 ? 0.867 18.531 6.086 1 96.94 86 MET A CA 1
ATOM 696 C C . MET A 1 86 ? -0.351 19.281 5.566 1 96.94 86 MET A C 1
ATOM 698 O O . MET A 1 86 ? -0.381 20.516 5.598 1 96.94 86 MET A O 1
ATOM 702 N N . GLU A 1 87 ? -1.277 18.578 5.047 1 97.31 87 GLU A N 1
ATOM 703 C CA . GLU A 1 87 ? -2.564 19.156 4.664 1 97.31 87 GLU A CA 1
ATOM 704 C C . GLU A 1 87 ? -3.387 19.531 5.895 1 97.31 87 GLU A C 1
ATOM 706 O O . GLU A 1 87 ? -2.984 19.25 7.027 1 97.31 87 GLU A O 1
ATOM 711 N N . GLU A 1 88 ? -4.488 20.188 5.609 1 97.62 88 GLU A N 1
ATOM 712 C CA . GLU A 1 88 ? -5.406 20.5 6.699 1 97.62 88 GLU A CA 1
ATOM 713 C C . GLU A 1 88 ? -5.836 19.25 7.449 1 97.62 88 GLU A C 1
ATOM 715 O O . GLU A 1 88 ? -6.094 18.203 6.832 1 97.62 88 GLU A O 1
ATOM 720 N N . ILE A 1 89 ? -5.871 19.422 8.742 1 97.69 89 ILE A N 1
ATOM 721 C CA . ILE A 1 89 ? -6.348 18.328 9.57 1 97.69 89 ILE A CA 1
ATOM 722 C C . ILE A 1 89 ? -7.867 18.219 9.477 1 97.69 89 ILE A C 1
ATOM 724 O O . ILE A 1 89 ? -8.57 19.234 9.609 1 97.69 89 ILE A O 1
ATOM 728 N N . ARG A 1 90 ? -8.328 17.031 9.266 1 97.81 90 ARG A N 1
ATOM 729 C CA . ARG A 1 90 ? -9.758 16.75 9.133 1 97.81 90 ARG A CA 1
ATOM 730 C C . ARG A 1 90 ? -10.172 15.594 10.039 1 97.81 90 ARG A C 1
ATOM 732 O O . ARG A 1 90 ? -9.352 15.055 10.789 1 97.81 90 ARG A O 1
ATOM 739 N N . THR A 1 91 ? -11.508 15.273 10.062 1 96.81 91 THR A N 1
ATOM 740 C CA . THR A 1 91 ? -12.07 14.148 10.805 1 96.81 91 THR A CA 1
ATOM 741 C C . THR A 1 91 ? -12.664 13.117 9.844 1 96.81 91 THR A C 1
ATOM 743 O O . THR A 1 91 ? -13.359 13.469 8.891 1 96.81 91 THR A O 1
ATOM 746 N N . ASP A 1 92 ? -12.297 11.867 10.086 1 94.75 92 ASP A N 1
ATOM 747 C CA . ASP A 1 92 ? -12.781 10.836 9.18 1 94.75 92 ASP A CA 1
ATOM 748 C C . ASP A 1 92 ? -14.172 10.359 9.578 1 94.75 92 ASP A C 1
ATOM 750 O O . ASP A 1 92 ? -14.82 10.961 10.438 1 94.75 92 ASP A O 1
ATOM 754 N N . TRP A 1 93 ? -14.688 9.328 8.891 1 92.44 93 TRP A N 1
ATOM 755 C CA . TRP A 1 93 ? -16.031 8.789 9.062 1 92.44 93 TRP A CA 1
ATOM 756 C C . TRP A 1 93 ? -16.219 8.258 10.484 1 92.44 93 TRP A C 1
ATOM 758 O O . TRP A 1 93 ? -17.359 8.086 10.938 1 92.44 93 TRP A O 1
ATOM 768 N N . PHE A 1 94 ? -15.133 8.039 11.18 1 93.38 94 PHE A N 1
ATOM 769 C CA . PHE A 1 94 ? -15.18 7.398 12.492 1 93.38 94 PHE A CA 1
ATOM 770 C C . PHE A 1 94 ? -14.844 8.391 13.594 1 93.38 94 PHE A C 1
ATOM 772 O O . PHE A 1 94 ? -14.664 8.008 14.75 1 93.38 94 PHE A O 1
ATOM 779 N N . GLY A 1 95 ? -14.664 9.586 13.227 1 94.88 95 GLY A N 1
ATOM 780 C CA . GLY A 1 95 ? -14.445 10.648 14.195 1 94.88 95 GLY A CA 1
ATOM 781 C C . GLY A 1 95 ? -12.984 10.844 14.547 1 94.88 95 GLY A C 1
ATOM 782 O O . GLY A 1 95 ? -12.656 11.586 15.469 1 94.88 95 GLY A O 1
ATOM 783 N N . ARG A 1 96 ? -12.125 10.227 13.867 1 95.75 96 ARG A N 1
ATOM 784 C CA . ARG A 1 96 ? -10.695 10.344 14.148 1 95.75 96 ARG A CA 1
ATOM 785 C C . ARG A 1 96 ? -10.07 11.469 13.328 1 95.75 96 ARG A C 1
ATOM 787 O O . ARG A 1 96 ? -10.414 11.656 12.156 1 95.75 96 ARG A O 1
ATOM 794 N N . ARG A 1 97 ? -9.172 12.117 13.938 1 97.56 97 ARG A N 1
ATOM 795 C CA . ARG A 1 97 ? -8.422 13.156 13.234 1 97.56 97 ARG A CA 1
ATOM 796 C C . ARG A 1 97 ? -7.418 12.547 12.266 1 97.56 97 ARG A C 1
ATOM 798 O O . ARG A 1 97 ? -6.766 11.547 12.578 1 97.56 97 ARG A O 1
ATOM 805 N N . PHE A 1 98 ? -7.289 13.172 11.117 1 98.19 98 PHE A N 1
ATOM 806 C CA . PHE A 1 98 ? -6.32 12.68 10.141 1 98.19 98 PHE A CA 1
ATOM 807 C C . PHE A 1 98 ? -5.848 13.805 9.234 1 98.19 98 PHE A C 1
ATOM 809 O O . PHE A 1 98 ? -6.461 14.875 9.188 1 98.19 98 PHE A O 1
ATOM 816 N N . THR A 1 99 ? -4.762 13.641 8.523 1 98.5 99 THR A N 1
ATOM 817 C CA . THR A 1 99 ? -4.207 14.531 7.508 1 98.5 99 THR A CA 1
ATOM 818 C C . THR A 1 99 ? -3.346 13.75 6.523 1 98.5 99 THR A C 1
ATOM 820 O O . THR A 1 99 ? -3.283 12.523 6.582 1 98.5 99 THR A O 1
ATOM 823 N N . PHE A 1 100 ? -2.775 14.43 5.578 1 98.56 100 PHE A N 1
ATOM 824 C CA . PHE A 1 100 ? -1.858 13.812 4.629 1 98.56 100 PHE A CA 1
ATOM 825 C C . PHE A 1 100 ? -0.531 14.562 4.594 1 98.56 100 PHE A C 1
ATOM 827 O O . PHE A 1 100 ? -0.502 15.789 4.676 1 98.56 100 PHE A O 1
ATOM 834 N N . VAL A 1 101 ? 0.506 13.836 4.484 1 98 101 VAL A N 1
ATOM 835 C CA . VAL A 1 101 ? 1.808 14.344 4.066 1 98 101 VAL A CA 1
ATOM 836 C C . VAL A 1 101 ? 2.209 13.703 2.74 1 98 101 VAL A C 1
ATOM 838 O O . VAL A 1 101 ? 1.661 12.664 2.354 1 98 101 VAL A O 1
ATOM 841 N N . LYS A 1 102 ? 3.082 14.352 2.035 1 97.69 102 LYS A N 1
ATOM 842 C CA . LYS A 1 102 ? 3.539 13.805 0.76 1 97.69 102 LYS A CA 1
ATOM 843 C C . LYS A 1 102 ? 5.027 13.469 0.809 1 97.69 102 LYS A C 1
ATOM 845 O O . LYS A 1 102 ? 5.832 14.25 1.316 1 97.69 102 LYS A O 1
ATOM 850 N N . ASP A 1 103 ? 5.289 12.266 0.344 1 98.06 103 ASP A N 1
ATOM 851 C CA . ASP A 1 103 ? 6.711 11.938 0.254 1 98.06 103 ASP A CA 1
ATOM 852 C C . ASP A 1 103 ? 7.375 12.711 -0.887 1 98.06 103 ASP A C 1
ATOM 854 O O . ASP A 1 103 ? 6.711 13.438 -1.623 1 98.06 103 ASP A O 1
ATOM 858 N N . PRO A 1 104 ? 8.68 12.625 -1.105 1 97.88 104 PRO A N 1
ATOM 859 C CA . PRO A 1 104 ? 9.398 13.477 -2.061 1 97.88 104 PRO A CA 1
ATOM 860 C C . PRO A 1 104 ? 8.914 13.289 -3.496 1 97.88 104 PRO A C 1
ATOM 862 O O . PRO A 1 104 ? 9.086 14.188 -4.328 1 97.88 104 PRO A O 1
ATOM 865 N N . ASP A 1 105 ? 8.289 12.125 -3.832 1 98.19 105 ASP A N 1
ATOM 866 C CA . ASP A 1 105 ? 7.789 11.875 -5.18 1 98.19 105 ASP A CA 1
ATOM 867 C C . ASP A 1 105 ? 6.297 12.18 -5.273 1 98.19 105 ASP A C 1
ATOM 869 O O . ASP A 1 105 ? 5.664 11.914 -6.297 1 98.19 105 ASP A O 1
ATOM 873 N N . GLY A 1 106 ? 5.75 12.633 -4.188 1 97 106 GLY A N 1
ATOM 874 C CA . GLY A 1 106 ? 4.379 13.109 -4.242 1 97 106 GLY A CA 1
ATOM 875 C C . GLY A 1 106 ? 3.367 12.078 -3.783 1 97 106 GLY A C 1
ATOM 876 O O . GLY A 1 106 ? 2.16 12.32 -3.834 1 97 106 GLY A O 1
ATOM 877 N N . LEU A 1 107 ? 3.732 10.938 -3.336 1 98.12 107 LEU A N 1
ATOM 878 C CA . LEU A 1 107 ? 2.809 9.938 -2.816 1 98.12 107 LEU A CA 1
ATOM 879 C C . LEU A 1 107 ? 2.189 10.398 -1.5 1 98.12 107 LEU A C 1
ATOM 881 O O . LEU A 1 107 ? 2.908 10.695 -0.543 1 98.12 107 LEU A O 1
ATOM 885 N N . PRO A 1 108 ? 0.896 10.461 -1.403 1 98.12 108 PRO A N 1
ATOM 886 C 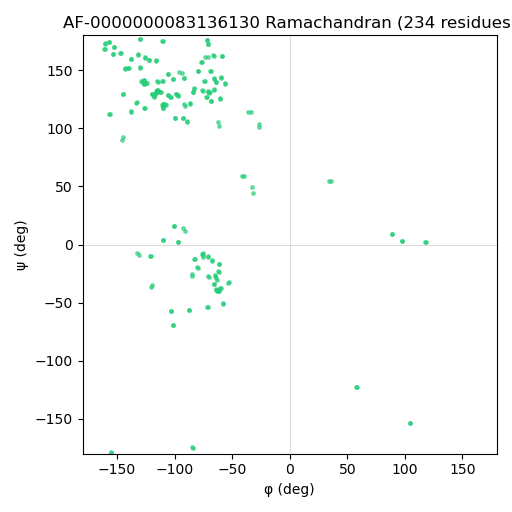CA . PRO A 1 108 ? 0.288 10.828 -0.12 1 98.12 108 PRO A CA 1
ATOM 887 C C . PRO A 1 108 ? 0.427 9.727 0.929 1 98.12 108 PRO A C 1
ATOM 889 O O . PRO A 1 108 ? 0.193 8.547 0.631 1 98.12 108 PRO A O 1
ATOM 892 N N . ILE A 1 109 ? 0.835 10.086 2.055 1 98.62 109 ILE A N 1
ATOM 893 C CA . ILE A 1 109 ? 0.794 9.25 3.25 1 98.62 109 ILE A CA 1
ATOM 894 C C . ILE A 1 109 ? -0.24 9.797 4.23 1 98.62 109 ILE A C 1
ATOM 896 O O . ILE A 1 109 ? -0.154 10.953 4.645 1 98.62 109 ILE A O 1
ATOM 900 N N . GLU A 1 110 ? -1.16 8.992 4.531 1 98.69 110 GLU A N 1
ATOM 901 C CA . GLU A 1 110 ? -2.193 9.422 5.469 1 98.69 110 GLU A CA 1
ATOM 902 C C . GLU A 1 110 ? -1.744 9.227 6.914 1 98.69 110 GLU A C 1
ATOM 904 O O . GLU A 1 110 ? -1.229 8.164 7.27 1 98.69 110 GLU A O 1
ATOM 909 N N . ILE A 1 111 ? -1.938 10.289 7.676 1 98.31 111 ILE A N 1
ATOM 910 C CA . ILE A 1 111 ? -1.605 10.273 9.094 1 98.31 111 ILE A CA 1
ATOM 911 C C . ILE A 1 111 ? -2.887 10.312 9.922 1 98.31 111 ILE A C 1
ATOM 913 O O . ILE A 1 111 ? -3.66 11.266 9.844 1 98.31 111 ILE A O 1
ATOM 917 N N . LYS A 1 112 ? -3.037 9.227 10.672 1 97.5 112 LYS A N 1
ATOM 918 C CA . LYS A 1 112 ? -4.23 9.102 11.508 1 97.5 112 LYS A CA 1
ATOM 919 C C . LYS A 1 112 ? -3.867 9.102 12.984 1 97.5 112 LYS A C 1
ATOM 921 O O . LYS A 1 112 ? -2.875 8.492 13.391 1 97.5 112 LYS A O 1
ATOM 926 N N . GLU A 1 113 ? -4.707 9.789 13.773 1 95.69 113 GLU A N 1
ATOM 927 C CA . GLU A 1 113 ? -4.496 9.703 15.219 1 95.69 113 GLU A CA 1
ATOM 928 C C . GLU A 1 113 ? -5.148 8.445 15.789 1 95.69 113 GLU A C 1
ATOM 930 O O . GLU A 1 113 ? -6.25 8.07 15.391 1 95.69 113 GLU A O 1
ATOM 935 N N . CYS A 1 114 ? -4.383 7.734 16.656 1 84.56 114 CYS A N 1
ATOM 936 C CA . CYS A 1 114 ? -4.879 6.539 17.328 1 84.56 114 CYS A CA 1
ATOM 937 C C . CYS A 1 114 ? -6.07 6.871 18.219 1 84.56 114 CYS A C 1
ATOM 939 O O . CYS A 1 114 ? -6.129 7.953 18.797 1 84.56 114 CYS A O 1
ATOM 941 N N . GLY A 1 115 ? -7.367 6.547 17.891 1 61.56 115 GLY A N 1
ATOM 942 C CA . GLY A 1 115 ? -8.516 6.812 18.734 1 61.56 115 GLY A CA 1
ATOM 943 C C . GLY A 1 115 ? -8.219 6.656 20.203 1 61.56 115 GLY A C 1
ATOM 944 O O . GLY A 1 115 ? -7.348 5.879 20.594 1 61.56 115 GLY A O 1
ATOM 945 N N . SER A 1 116 ? -8.258 7.734 21.016 1 45.5 116 SER A N 1
ATOM 946 C CA . SER A 1 116 ? -8.594 7.48 22.422 1 45.5 116 SER A CA 1
ATOM 947 C C . SER A 1 116 ? -9.688 6.43 22.547 1 45.5 116 SER A C 1
ATOM 949 O O . SER A 1 116 ? -10.82 6.648 22.094 1 45.5 116 SER A O 1
ATOM 951 N N . THR A 1 117 ? -9.711 5.188 22.125 1 40.97 117 THR A N 1
ATOM 952 C CA . THR A 1 117 ? -10.797 4.398 22.688 1 40.97 117 THR A CA 1
ATOM 953 C C . THR A 1 117 ? -11.211 4.941 24.047 1 40.97 117 THR A C 1
ATOM 955 O O . THR A 1 117 ? -10.375 5.09 24.938 1 40.97 117 THR A O 1
ATOM 958 N N . LEU A 1 118 ? -12.336 5.652 24.094 1 34.41 118 LEU A N 1
ATOM 959 C CA . LEU A 1 118 ? -13.141 5.895 25.281 1 34.41 118 LEU A CA 1
ATOM 960 C C . LEU A 1 118 ? -13.062 4.707 26.234 1 34.41 118 LEU A C 1
ATOM 962 O O . LEU A 1 118 ? -13.617 3.641 25.953 1 34.41 118 LEU A O 1
ATOM 966 N N . LYS A 1 119 ? -11.992 4.039 26.578 1 26.22 119 LYS A N 1
ATOM 967 C CA . LYS A 1 119 ? -12.297 3.451 27.875 1 26.22 119 LYS A CA 1
ATOM 968 C C . LYS A 1 119 ? -12.383 4.527 28.953 1 26.22 119 LYS A C 1
ATOM 970 O O . LYS A 1 119 ? -11.602 5.484 28.953 1 26.22 119 LYS A O 1
ATOM 975 N N . MET B 1 1 ? 5.977 9.969 16.109 1 84.75 1 MET B N 1
ATOM 976 C CA . MET B 1 1 ? 6.477 8.758 15.453 1 84.75 1 MET B CA 1
ATOM 977 C C . MET B 1 1 ? 5.324 7.832 15.078 1 84.75 1 MET B C 1
ATOM 979 O O . MET B 1 1 ? 4.332 7.746 15.797 1 84.75 1 MET B O 1
ATOM 983 N N . VAL B 1 2 ? 5.45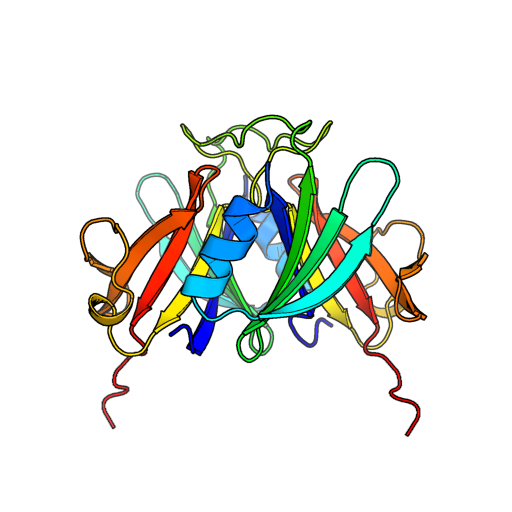3 7.188 13.969 1 93.94 2 VAL B N 1
ATOM 984 C CA . VAL B 1 2 ? 4.441 6.254 13.477 1 93.94 2 VAL B CA 1
ATOM 985 C C . VAL B 1 2 ? 4.324 5.07 14.438 1 93.94 2 VAL B C 1
ATOM 987 O O . VAL B 1 2 ? 5.332 4.551 14.914 1 93.94 2 VAL B O 1
ATOM 990 N N . GLN B 1 3 ? 3.127 4.633 14.672 1 91.88 3 GLN B N 1
ATOM 991 C CA . GLN B 1 3 ? 2.883 3.516 15.578 1 91.88 3 GLN B CA 1
ATOM 992 C C . GLN B 1 3 ? 2.594 2.23 14.805 1 91.88 3 GLN B C 1
ATOM 994 O O . GLN B 1 3 ? 3.264 1.216 15.008 1 91.88 3 GLN B O 1
ATOM 999 N N . GLU B 1 4 ? 1.607 2.256 13.977 1 94.62 4 GLU B N 1
ATOM 1000 C CA . GLU B 1 4 ? 1.209 1.063 13.234 1 94.62 4 GLU B CA 1
ATOM 1001 C C . GLU B 1 4 ? 0.548 1.433 11.906 1 94.62 4 GLU B C 1
ATOM 1003 O O . GLU B 1 4 ? 0.268 2.605 11.656 1 94.62 4 GLU B O 1
ATOM 1008 N N . LEU B 1 5 ? 0.342 0.432 11.086 1 97.06 5 LEU B N 1
ATOM 1009 C CA . LEU B 1 5 ? -0.463 0.567 9.883 1 97.06 5 LEU B CA 1
ATOM 1010 C C . LEU B 1 5 ? -1.943 0.687 10.227 1 97.06 5 LEU B C 1
ATOM 1012 O O . LEU B 1 5 ? -2.459 -0.076 11.047 1 97.06 5 LEU B O 1
ATOM 1016 N N . ASP B 1 6 ? -2.553 1.678 9.742 1 96.75 6 ASP B N 1
ATOM 1017 C CA . ASP B 1 6 ? -4 1.769 9.914 1 96.75 6 ASP B CA 1
ATOM 1018 C C . ASP B 1 6 ? -4.73 1.041 8.789 1 96.75 6 ASP B C 1
ATOM 1020 O O . ASP B 1 6 ? -5.562 0.167 9.047 1 96.75 6 ASP B O 1
ATOM 1024 N N . HIS B 1 7 ? -4.434 1.437 7.574 1 98.19 7 HIS B N 1
ATOM 1025 C CA . HIS B 1 7 ? -5.043 0.768 6.43 1 98.19 7 HIS B CA 1
ATOM 1026 C C . HIS B 1 7 ? -4.25 1.033 5.152 1 98.19 7 HIS B C 1
ATOM 1028 O O . HIS B 1 7 ? -3.334 1.859 5.145 1 98.19 7 HIS B O 1
ATOM 1034 N N . ILE B 1 8 ? -4.566 0.289 4.129 1 98.81 8 ILE B N 1
ATOM 1035 C CA . ILE B 1 8 ? -4.086 0.485 2.764 1 98.81 8 ILE B CA 1
ATOM 1036 C C . ILE B 1 8 ? -5.266 0.804 1.845 1 98.81 8 ILE B C 1
ATOM 1038 O O . ILE B 1 8 ? -6.262 0.076 1.825 1 98.81 8 ILE B O 1
ATOM 1042 N N . ALA B 1 9 ? -5.125 1.858 1.093 1 98.88 9 ALA B N 1
ATOM 1043 C CA . ALA B 1 9 ? -6.219 2.277 0.221 1 98.88 9 ALA B CA 1
ATOM 1044 C C . ALA B 1 9 ? -5.961 1.857 -1.223 1 98.88 9 ALA B C 1
ATOM 1046 O O . ALA B 1 9 ? -4.828 1.925 -1.704 1 98.88 9 ALA B O 1
ATOM 1047 N N . LEU B 1 10 ? -6.938 1.472 -1.921 1 98.31 10 LEU B N 1
ATOM 1048 C CA . LEU B 1 10 ? -6.832 1.208 -3.352 1 98.31 10 LEU B CA 1
ATOM 1049 C C . LEU B 1 10 ? -8.102 1.636 -4.078 1 98.31 10 LEU B C 1
ATOM 1051 O O . LEU B 1 10 ? -9.172 1.707 -3.471 1 98.31 10 LEU B O 1
ATOM 1055 N N . ILE B 1 11 ? -7.949 2 -5.312 1 98.88 11 ILE B N 1
ATOM 1056 C CA . ILE B 1 11 ? -9.031 2.324 -6.23 1 98.88 11 ILE B CA 1
ATOM 1057 C C . ILE B 1 11 ? -9.258 1.161 -7.191 1 98.88 11 ILE B C 1
ATOM 1059 O O . ILE B 1 11 ? -8.32 0.685 -7.832 1 98.88 11 ILE B O 1
ATOM 1063 N N . VAL B 1 12 ? -10.484 0.725 -7.262 1 98.88 12 VAL B N 1
ATOM 1064 C CA . VAL B 1 12 ? -10.812 -0.37 -8.172 1 98.88 12 VAL B CA 1
ATOM 1065 C C . VAL B 1 12 ? -11.961 0.046 -9.086 1 98.88 12 VAL B C 1
ATOM 1067 O O . VAL B 1 12 ? -12.703 0.974 -8.773 1 98.88 12 VAL B O 1
ATOM 1070 N N . SER B 1 13 ? -12.125 -0.662 -10.211 1 98.69 13 SER B N 1
ATOM 1071 C CA . SER B 1 13 ? -13.07 -0.242 -11.242 1 98.69 13 SER B CA 1
ATOM 1072 C C . SER B 1 13 ? -14.477 -0.744 -10.945 1 98.69 13 SER B C 1
ATOM 1074 O O . SER B 1 13 ? -15.461 -0.199 -11.461 1 98.69 13 SER B O 1
ATOM 1076 N N . SER B 1 14 ? -14.57 -1.908 -10.156 1 98.44 14 SER B N 1
ATOM 1077 C CA . SER B 1 14 ? -15.867 -2.523 -9.922 1 98.44 14 SER B CA 1
ATOM 1078 C C . SER B 1 14 ? -15.852 -3.377 -8.656 1 98.44 14 SER B C 1
ATOM 1080 O O . SER B 1 14 ? -14.797 -3.609 -8.07 1 98.44 14 SER B O 1
ATOM 1082 N N . GLU B 1 15 ? -16.969 -3.891 -8.266 1 97.69 15 GLU B N 1
ATOM 1083 C CA . GLU B 1 15 ? -17.094 -4.715 -7.062 1 97.69 15 GLU B CA 1
ATOM 1084 C C . GLU B 1 15 ? -16.531 -6.109 -7.289 1 97.69 15 GLU B C 1
ATOM 1086 O O . GLU B 1 15 ? -16.328 -6.871 -6.336 1 97.69 15 GLU B O 1
ATOM 1091 N N . ASP B 1 16 ? -16.203 -6.453 -8.516 1 97.69 16 ASP B N 1
ATOM 1092 C CA . ASP B 1 16 ? -15.484 -7.695 -8.781 1 97.69 16 ASP B CA 1
ATOM 1093 C C . ASP B 1 16 ? -14.211 -7.785 -7.941 1 97.69 16 ASP B C 1
ATOM 1095 O O . ASP B 1 16 ? -13.812 -8.875 -7.531 1 97.69 16 ASP B O 1
ATOM 1099 N N . SER B 1 17 ? -13.68 -6.648 -7.734 1 98.44 17 SER B N 1
ATOM 1100 C CA . SER B 1 17 ? -12.461 -6.617 -6.93 1 98.44 17 SER B CA 1
ATOM 1101 C C . SER B 1 17 ? -12.742 -7.039 -5.492 1 98.44 17 SER B C 1
ATOM 1103 O O . SER B 1 17 ? -11.891 -7.664 -4.848 1 98.44 17 SER B O 1
ATOM 1105 N N . LEU B 1 18 ? -13.883 -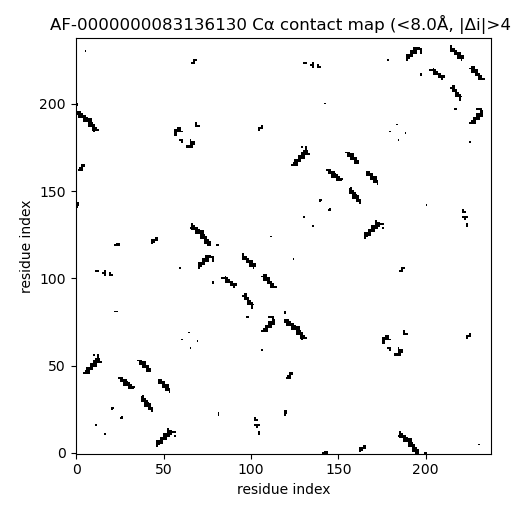6.715 -4.992 1 98.56 18 LEU B N 1
ATOM 1106 C CA . LEU B 1 18 ? -14.227 -7.105 -3.629 1 98.56 18 LEU B CA 1
ATOM 1107 C C . LEU B 1 18 ? -14.273 -8.625 -3.492 1 98.56 18 LEU B C 1
ATOM 1109 O O . LEU B 1 18 ? -13.812 -9.18 -2.492 1 98.56 18 LEU B O 1
ATOM 1113 N N . ARG B 1 19 ? -14.797 -9.266 -4.492 1 97.56 19 ARG B N 1
ATOM 1114 C CA . ARG B 1 19 ? -14.844 -10.727 -4.504 1 97.56 19 ARG B CA 1
ATOM 1115 C C . ARG B 1 19 ? -13.445 -11.32 -4.539 1 97.56 19 ARG B C 1
ATOM 1117 O O . ARG B 1 19 ? -13.18 -12.336 -3.889 1 97.56 19 ARG B O 1
ATOM 1124 N N . PHE B 1 20 ? -12.594 -10.688 -5.285 1 98.06 20 PHE B N 1
ATOM 1125 C CA . PHE B 1 20 ? -11.203 -11.117 -5.352 1 98.06 20 PHE B CA 1
ATOM 1126 C C . PHE B 1 20 ? -10.562 -11.102 -3.967 1 98.06 20 PHE B C 1
ATOM 1128 O O . PHE B 1 20 ? -9.953 -12.086 -3.551 1 98.06 20 PHE B O 1
ATOM 1135 N N . TYR B 1 21 ? -10.695 -10.016 -3.281 1 98.44 21 TYR B N 1
ATOM 1136 C CA . TYR B 1 21 ? -10.062 -9.891 -1.973 1 98.44 21 TYR B CA 1
ATOM 1137 C C . TYR B 1 21 ? -10.758 -10.781 -0.944 1 98.44 21 TYR B C 1
ATOM 1139 O O . TYR B 1 21 ? -10.125 -11.25 0.005 1 98.44 21 TYR B O 1
ATOM 1147 N N . GLU B 1 22 ? -12.062 -11.062 -1.164 1 97.88 22 GLU B N 1
ATOM 1148 C CA . GLU B 1 22 ? -12.734 -12.047 -0.333 1 97.88 22 GLU B CA 1
ATOM 1149 C C . GLU B 1 22 ? -12.086 -13.422 -0.469 1 97.88 22 GLU B C 1
ATOM 1151 O O . GLU B 1 22 ? -11.93 -14.141 0.521 1 97.88 22 GLU B O 1
ATOM 1156 N N . LYS B 1 23 ? -11.719 -13.742 -1.646 1 96.12 23 LYS B N 1
ATOM 1157 C CA . LYS B 1 23 ? -11.07 -15.023 -1.897 1 96.12 23 LYS B CA 1
ATOM 1158 C C . LYS B 1 23 ? -9.719 -15.109 -1.188 1 96.12 23 LYS B C 1
ATOM 1160 O O . LYS B 1 23 ? -9.258 -16.203 -0.848 1 96.12 23 LYS B O 1
ATOM 1165 N N . LEU B 1 24 ? -9.148 -13.984 -0.982 1 96.94 24 LEU B N 1
ATOM 1166 C CA . LEU B 1 24 ? -7.867 -13.953 -0.289 1 96.94 24 LEU B CA 1
ATOM 1167 C C . LEU B 1 24 ? -8.062 -14.016 1.222 1 96.94 24 LEU B C 1
ATOM 1169 O O . LEU B 1 24 ? -7.094 -14.109 1.976 1 96.94 24 LEU B O 1
ATOM 1173 N N . GLY B 1 25 ? -9.258 -13.844 1.682 1 96.75 25 GLY B N 1
ATOM 1174 C CA . GLY B 1 25 ? -9.547 -13.992 3.1 1 96.75 25 GLY B CA 1
ATOM 1175 C C . GLY B 1 25 ? -10.055 -12.719 3.74 1 96.75 25 GLY B C 1
ATOM 1176 O O . GLY B 1 25 ? -10.344 -12.688 4.938 1 96.75 25 GLY B O 1
ATOM 1177 N N . PHE B 1 26 ? -10.203 -11.695 2.936 1 98.19 26 PHE B N 1
ATOM 1178 C CA . PHE B 1 26 ? -10.703 -10.438 3.484 1 98.19 26 PHE B CA 1
ATOM 1179 C C . PHE B 1 26 ? -12.219 -10.484 3.641 1 98.19 26 PHE B C 1
ATOM 1181 O O . PHE B 1 26 ? -12.914 -11.133 2.854 1 98.19 26 PHE B O 1
ATOM 1188 N N . ARG B 1 27 ? -12.68 -9.734 4.664 1 98.19 27 ARG B N 1
ATOM 1189 C CA . ARG B 1 27 ? -14.109 -9.617 4.914 1 98.19 27 ARG B CA 1
ATOM 1190 C C . ARG B 1 27 ? -14.531 -8.148 4.973 1 98.19 27 ARG B C 1
ATOM 1192 O O . ARG B 1 27 ? -13.859 -7.328 5.594 1 98.19 27 ARG B O 1
ATOM 1199 N N . GLU B 1 28 ? -15.648 -7.871 4.359 1 98.69 28 GLU B N 1
ATOM 1200 C CA . GLU B 1 28 ? -16.188 -6.516 4.422 1 98.69 28 GLU B CA 1
ATOM 1201 C C . GLU B 1 28 ? -16.609 -6.16 5.844 1 98.69 28 GLU B C 1
ATOM 1203 O O . GLU B 1 28 ? -17.312 -6.934 6.504 1 98.69 28 GLU B O 1
ATOM 1208 N N . THR B 1 29 ? -16.219 -4.996 6.293 1 98.31 29 THR B N 1
ATOM 1209 C CA . THR B 1 29 ? -16.562 -4.574 7.648 1 98.31 29 THR B CA 1
ATOM 1210 C C . THR B 1 29 ? -17.391 -3.299 7.629 1 98.31 29 THR B C 1
ATOM 1212 O O . THR B 1 29 ? -18.203 -3.066 8.531 1 98.31 29 THR B O 1
ATOM 1215 N N . GLU B 1 30 ? -17.188 -2.357 6.73 1 98.31 30 GLU B N 1
ATOM 1216 C CA . GLU B 1 30 ? -17.906 -1.101 6.562 1 98.31 30 GLU B CA 1
ATOM 1217 C C . GLU B 1 30 ? -18.125 -0.785 5.086 1 98.31 30 GLU B C 1
ATOM 1219 O O . GLU B 1 30 ? -17.344 -1.197 4.234 1 98.31 30 GLU B O 1
ATOM 1224 N N . ARG B 1 31 ? -19.172 -0.084 4.852 1 98.38 31 ARG B N 1
ATOM 1225 C CA . ARG B 1 31 ? -19.516 0.369 3.504 1 98.38 31 ARG B CA 1
ATOM 1226 C C . ARG B 1 31 ? -20.156 1.75 3.533 1 98.38 31 ARG B C 1
ATOM 1228 O O . ARG B 1 31 ? -21.062 1.998 4.324 1 98.38 31 ARG B O 1
ATOM 1235 N N . PHE B 1 32 ? -19.609 2.627 2.701 1 97.88 32 PHE B N 1
ATOM 1236 C CA . PHE B 1 32 ? -20.125 3.982 2.578 1 97.88 32 PHE B CA 1
ATOM 1237 C C . PHE B 1 32 ? -20.453 4.312 1.125 1 97.88 32 PHE B C 1
ATOM 1239 O O . PHE B 1 32 ? -19.562 4.316 0.274 1 97.88 32 PHE B O 1
ATOM 1246 N N . GLU B 1 33 ? -21.672 4.559 0.891 1 97.19 33 GLU B N 1
ATOM 1247 C CA . GLU B 1 33 ? -22.078 4.961 -0.451 1 97.19 33 GLU B CA 1
ATOM 1248 C C . GLU B 1 33 ? -22.062 6.477 -0.604 1 97.19 33 GLU B C 1
ATOM 1250 O O . GLU B 1 33 ? -22.719 7.195 0.141 1 97.19 33 GLU B O 1
ATOM 1255 N N . ARG B 1 34 ? -21.234 6.84 -1.569 1 96.69 34 ARG B N 1
ATOM 1256 C CA . ARG B 1 34 ? -21.156 8.266 -1.878 1 96.69 34 ARG B CA 1
ATOM 1257 C C . ARG B 1 34 ? -21.766 8.562 -3.248 1 96.69 34 ARG B C 1
ATOM 1259 O O . ARG B 1 34 ? -22.188 7.641 -3.955 1 96.69 34 ARG B O 1
ATOM 1266 N N . SER B 1 35 ? -21.859 9.875 -3.621 1 96.19 35 SER B N 1
ATOM 1267 C CA . SER B 1 35 ? -22.5 10.297 -4.859 1 96.19 35 SER B CA 1
ATOM 1268 C C . SER B 1 35 ? -21.766 9.758 -6.082 1 96.19 35 SER B C 1
ATOM 1270 O O . SER B 1 35 ? -22.391 9.398 -7.078 1 96.19 35 SER B O 1
ATOM 1272 N N . TYR B 1 36 ? -20.406 9.562 -5.988 1 95.62 36 TYR B N 1
ATOM 1273 C CA . TYR B 1 36 ? -19.641 9.258 -7.191 1 95.62 36 TYR B CA 1
ATOM 1274 C C . TYR B 1 36 ? -18.938 7.918 -7.066 1 95.62 36 TYR B C 1
ATOM 1276 O O . TYR B 1 36 ? -18.438 7.379 -8.055 1 95.62 36 TYR B O 1
ATOM 1284 N N . ASP B 1 37 ? -18.969 7.371 -5.809 1 97.88 37 ASP B N 1
ATOM 1285 C CA . ASP B 1 37 ? -18.297 6.086 -5.617 1 97.88 37 ASP B CA 1
ATOM 1286 C C . ASP B 1 37 ? -18.812 5.387 -4.359 1 97.88 37 ASP B C 1
ATOM 1288 O O . ASP B 1 37 ? -19.719 5.887 -3.691 1 97.88 37 ASP B O 1
ATOM 1292 N N . ILE B 1 38 ? -18.391 4.168 -4.156 1 98.5 38 ILE B N 1
ATOM 1293 C CA . ILE B 1 38 ? -18.609 3.404 -2.93 1 98.5 38 ILE B CA 1
ATOM 1294 C C . ILE B 1 38 ? -17.266 3.141 -2.244 1 98.5 38 ILE B C 1
ATOM 1296 O O . ILE B 1 38 ? -16.297 2.771 -2.898 1 98.5 38 ILE B O 1
ATOM 1300 N N . VAL B 1 39 ? -17.219 3.371 -0.956 1 98.81 39 VAL B N 1
ATOM 1301 C CA . VAL B 1 39 ? -16.031 3.059 -0.171 1 98.81 39 VAL B CA 1
ATOM 1302 C C . VAL B 1 39 ? -16.297 1.854 0.727 1 98.81 39 VAL B C 1
ATOM 1304 O O . VAL B 1 39 ? -17.219 1.884 1.554 1 98.81 39 VAL B O 1
ATOM 1307 N N . VAL B 1 40 ? -15.531 0.807 0.564 1 98.88 40 VAL B N 1
ATOM 1308 C CA . VAL B 1 40 ? -15.711 -0.436 1.311 1 98.88 40 VAL B CA 1
ATOM 1309 C C . VAL B 1 40 ? -14.445 -0.736 2.113 1 98.88 40 VAL B C 1
ATOM 1311 O O . VAL B 1 40 ? -13.336 -0.675 1.58 1 98.88 40 VAL B O 1
ATOM 1314 N N . PHE B 1 41 ? -14.609 -1.006 3.357 1 98.81 41 PHE B N 1
ATOM 1315 C CA . PHE B 1 41 ? -13.508 -1.498 4.18 1 98.81 41 PHE B CA 1
ATOM 1316 C C . PHE B 1 41 ? -13.547 -3.018 4.281 1 98.81 41 PHE B C 1
ATOM 1318 O O . PHE B 1 41 ? -14.594 -3.598 4.578 1 98.81 41 PHE B O 1
ATOM 1325 N N . MET B 1 42 ? -12.453 -3.662 4.004 1 98.75 42 MET B N 1
ATOM 1326 C CA . MET B 1 42 ? -12.289 -5.102 4.172 1 98.75 42 MET B CA 1
ATOM 1327 C C . MET B 1 42 ? -11.086 -5.418 5.055 1 98.75 42 MET B C 1
ATOM 1329 O O . MET B 1 42 ? -10.039 -4.777 4.934 1 98.75 42 MET B O 1
ATOM 1333 N N . THR B 1 43 ? -11.281 -6.395 5.93 1 98.38 43 THR B N 1
ATOM 1334 C CA . THR B 1 43 ? -10.219 -6.68 6.887 1 98.38 43 THR B CA 1
ATOM 1335 C C . THR B 1 43 ? -9.867 -8.164 6.883 1 98.38 43 THR B C 1
ATOM 1337 O O . THR B 1 43 ? -10.742 -9.016 6.691 1 98.38 43 THR B O 1
ATOM 1340 N N . CYS B 1 44 ? -8.656 -8.461 6.977 1 97.44 44 CYS B N 1
ATOM 1341 C CA . CYS B 1 44 ? -8.094 -9.789 7.191 1 97.44 44 CYS B CA 1
ATOM 1342 C C . CYS B 1 44 ? -6.945 -9.742 8.195 1 97.44 44 CYS B C 1
ATOM 1344 O O . CYS B 1 44 ? -5.906 -9.133 7.934 1 97.44 44 CYS B O 1
ATOM 1346 N N . GLY B 1 45 ? -7.129 -10.375 9.375 1 91.75 45 GLY B N 1
ATOM 1347 C CA . GLY B 1 45 ? -6.125 -10.219 10.422 1 91.75 45 GLY B CA 1
ATOM 1348 C C . GLY B 1 45 ? -5.902 -8.773 10.82 1 91.75 45 GLY B C 1
ATOM 1349 O O . GLY B 1 45 ? -6.848 -8.062 11.164 1 91.75 45 GLY B O 1
ATOM 1350 N N . ASN B 1 46 ? -4.668 -8.383 10.695 1 91 46 ASN B N 1
ATOM 1351 C CA . ASN B 1 46 ? -4.348 -7.016 11.086 1 91 46 ASN B CA 1
ATOM 1352 C C . ASN B 1 46 ? -4.254 -6.094 9.875 1 91 46 ASN B C 1
ATOM 1354 O O . ASN B 1 46 ? -3.719 -4.988 9.977 1 91 46 ASN B O 1
ATOM 1358 N N . ILE B 1 47 ? -4.758 -6.527 8.773 1 97.38 47 ILE B N 1
ATOM 1359 C CA . ILE B 1 47 ? -4.734 -5.719 7.559 1 97.38 47 ILE B CA 1
ATOM 1360 C C . ILE B 1 47 ? -6.125 -5.16 7.281 1 97.38 47 ILE B C 1
ATOM 1362 O O . ILE B 1 47 ? -7.113 -5.902 7.285 1 97.38 47 ILE B O 1
ATOM 1366 N N . THR B 1 48 ? -6.207 -3.936 7.09 1 98.19 48 THR B N 1
ATOM 1367 C CA . THR B 1 48 ? -7.441 -3.32 6.609 1 98.19 48 THR B CA 1
ATOM 1368 C C . THR B 1 48 ? -7.223 -2.658 5.254 1 98.19 48 THR B C 1
ATOM 1370 O O . THR B 1 48 ? -6.277 -1.887 5.078 1 98.19 48 THR B O 1
ATOM 1373 N N . LEU B 1 49 ? -8.055 -3 4.305 1 98.81 49 LEU B N 1
ATOM 1374 C CA . LEU B 1 49 ? -8.109 -2.324 3.016 1 98.81 49 LEU B CA 1
ATOM 1375 C C . LEU B 1 49 ? -9.25 -1.313 2.982 1 98.81 49 LEU B C 1
ATOM 1377 O O . LEU B 1 49 ? -10.359 -1.605 3.438 1 98.81 49 LEU B O 1
ATOM 1381 N N . GLU B 1 50 ? -8.969 -0.163 2.594 1 98.88 50 GLU B N 1
ATOM 1382 C CA . GLU B 1 50 ? -9.961 0.841 2.215 1 98.88 50 GLU B CA 1
ATOM 1383 C C . GLU B 1 50 ? -10.109 0.921 0.698 1 98.88 50 GLU B C 1
ATOM 1385 O O . GLU B 1 50 ? -9.242 1.457 0.009 1 98.88 50 GLU B O 1
ATOM 1390 N N . ILE B 1 51 ? -11.227 0.441 0.202 1 98.94 51 ILE B N 1
ATOM 1391 C CA . ILE B 1 51 ? -11.359 0.233 -1.235 1 98.94 51 ILE B CA 1
ATOM 1392 C C . ILE B 1 51 ? -12.359 1.237 -1.809 1 98.94 51 ILE B C 1
ATOM 1394 O O . ILE B 1 51 ? -13.523 1.263 -1.406 1 98.94 51 ILE B O 1
ATOM 1398 N N . PHE B 1 52 ? -11.898 2.039 -2.721 1 98.88 52 PHE B N 1
ATOM 1399 C CA . PHE B 1 52 ? -12.742 2.965 -3.469 1 98.88 52 PHE B CA 1
ATOM 1400 C C . PHE B 1 52 ? -13.219 2.336 -4.773 1 98.88 52 PHE B C 1
ATOM 1402 O O . PHE B 1 52 ? -12.422 2.127 -5.691 1 98.88 52 PHE B O 1
ATOM 1409 N N . VAL B 1 53 ? -14.43 2.025 -4.859 1 98.88 53 VAL B N 1
ATOM 1410 C CA . VAL B 1 53 ? -15.008 1.449 -6.074 1 98.88 53 VAL B CA 1
ATOM 1411 C C . VAL B 1 53 ? -15.492 2.566 -6.996 1 98.88 53 VAL B C 1
ATOM 1413 O O . VAL B 1 53 ? -16.531 3.178 -6.75 1 98.88 53 VAL B O 1
ATOM 1416 N N . ASP B 1 54 ? -14.766 2.826 -8.062 1 98.69 54 ASP B N 1
ATOM 1417 C CA . ASP B 1 54 ? -15.031 3.916 -9 1 98.69 54 ASP B CA 1
ATOM 1418 C C . ASP B 1 54 ? -14.438 3.621 -10.375 1 98.69 54 ASP B C 1
ATOM 1420 O O . ASP B 1 54 ? -13.219 3.627 -10.547 1 98.69 54 ASP B O 1
ATOM 1424 N N . PRO B 1 55 ? -15.242 3.406 -11.391 1 97.88 55 PRO B N 1
ATOM 1425 C CA . PRO B 1 55 ? -14.734 3.027 -12.711 1 97.88 55 PRO B CA 1
ATOM 1426 C C . PRO B 1 55 ? -14.117 4.203 -13.461 1 97.88 55 PRO B C 1
ATOM 1428 O O . PRO B 1 55 ? -13.5 4.016 -14.516 1 97.88 55 PRO B O 1
ATOM 1431 N N . ASN B 1 56 ? -14.234 5.414 -12.953 1 98 56 ASN B N 1
ATOM 1432 C CA . ASN B 1 56 ? -13.922 6.613 -13.719 1 98 56 ASN B CA 1
ATOM 1433 C C . ASN B 1 56 ? -12.477 7.051 -13.516 1 98 56 ASN B C 1
ATOM 1435 O O . ASN B 1 56 ? -12.102 8.156 -13.898 1 98 56 ASN B O 1
ATOM 1439 N N . HIS B 1 57 ? -11.648 6.246 -12.977 1 98.44 57 HIS B N 1
ATOM 1440 C CA . HIS B 1 57 ? -10.234 6.531 -12.82 1 98.44 57 HIS B CA 1
ATOM 1441 C C . HIS B 1 57 ? -9.414 5.922 -13.953 1 98.44 57 HIS B C 1
ATOM 1443 O O . HIS B 1 57 ? -9.781 4.875 -14.492 1 98.44 57 HIS B O 1
ATOM 1449 N N . PRO B 1 58 ? -8.305 6.613 -14.305 1 98.12 58 PRO B N 1
ATOM 1450 C CA . PRO B 1 58 ? -7.445 6.016 -15.328 1 98.12 58 PRO B CA 1
ATOM 1451 C C . PRO B 1 58 ? -6.785 4.719 -14.867 1 98.12 58 PRO B C 1
ATOM 1453 O O . PRO B 1 58 ? -6.715 4.449 -13.664 1 98.12 58 PRO B O 1
ATOM 1456 N N . GLU B 1 59 ? -6.32 3.982 -15.859 1 97.5 59 GLU B N 1
ATOM 1457 C CA . GLU B 1 59 ? -5.641 2.725 -15.57 1 97.5 59 GLU B CA 1
ATOM 1458 C C . GLU B 1 59 ? -4.297 2.967 -14.891 1 97.5 59 GLU B C 1
ATOM 1460 O O . GLU B 1 59 ? -3.652 3.99 -15.117 1 97.5 59 GLU B O 1
ATOM 1465 N N . ARG B 1 60 ? -3.943 2.057 -14.094 1 96.88 60 ARG B N 1
ATOM 1466 C CA . ARG B 1 60 ? -2.609 2.055 -13.5 1 96.88 60 ARG B CA 1
ATOM 1467 C C . ARG B 1 60 ? -1.533 2.002 -14.578 1 96.88 60 ARG B C 1
ATOM 1469 O O . ARG B 1 60 ? -1.684 1.299 -15.586 1 96.88 60 ARG B O 1
ATOM 1476 N N . VAL B 1 61 ? -0.427 2.682 -14.367 1 96.69 61 VAL B N 1
ATOM 1477 C CA . VAL B 1 61 ? 0.729 2.619 -15.258 1 96.69 61 VAL B CA 1
ATOM 1478 C C . VAL B 1 61 ? 1.626 1.45 -14.859 1 96.69 61 VAL B C 1
ATOM 1480 O O . VAL B 1 61 ? 2.199 1.444 -13.766 1 96.69 61 VAL B O 1
ATOM 1483 N N . ASN B 1 62 ? 1.883 0.463 -15.781 1 95 62 ASN B N 1
ATOM 1484 C CA . ASN B 1 62 ? 2.504 -0.78 -15.336 1 95 62 ASN B CA 1
ATOM 1485 C C . ASN B 1 62 ? 3.695 -1.156 -16.219 1 95 62 ASN B C 1
ATOM 1487 O O . ASN B 1 62 ? 4.465 -2.057 -15.867 1 95 62 ASN B O 1
ATOM 1491 N N . SER B 1 63 ? 3.922 -0.443 -17.375 1 93.12 63 SER B N 1
ATOM 1492 C CA . SER B 1 63 ? 5.02 -0.829 -18.25 1 93.12 63 SER B CA 1
ATOM 1493 C C . SER B 1 63 ? 5.656 0.392 -18.906 1 93.12 63 SER B C 1
ATOM 1495 O O . SER B 1 63 ? 5.273 0.78 -20.016 1 93.12 63 SER B O 1
ATOM 1497 N N . PRO B 1 64 ? 6.617 0.838 -18.266 1 96.56 64 PRO B N 1
ATOM 1498 C CA . PRO B 1 64 ? 7.117 0.476 -16.938 1 96.56 64 PRO B CA 1
ATOM 1499 C C . PRO B 1 64 ? 6.199 0.945 -15.805 1 96.56 64 PRO B C 1
ATOM 1501 O O . PRO B 1 64 ? 5.367 1.831 -16.016 1 96.56 64 PRO B O 1
ATOM 1504 N N . GLU B 1 65 ? 6.316 0.4 -14.656 1 97.75 65 GLU B N 1
ATOM 1505 C CA . GLU B 1 65 ? 5.504 0.778 -13.5 1 97.75 65 GLU B CA 1
ATOM 1506 C C . GLU B 1 65 ? 5.809 2.205 -13.055 1 97.75 65 GLU B C 1
ATOM 1508 O O . GLU B 1 65 ? 6.969 2.619 -13.031 1 97.75 65 GLU B O 1
ATOM 1513 N N . ALA B 1 66 ? 4.789 2.904 -12.625 1 98.31 66 ALA B N 1
ATOM 1514 C CA . ALA B 1 66 ? 4.961 4.281 -12.172 1 98.31 66 ALA B CA 1
ATOM 1515 C C . ALA B 1 66 ? 5.566 4.32 -10.766 1 98.31 66 ALA B C 1
ATOM 1517 O O . ALA B 1 66 ? 5.453 3.357 -10.008 1 98.31 66 ALA B O 1
ATOM 1518 N N . LYS B 1 67 ? 6.188 5.434 -10.453 1 98.56 67 LYS B N 1
ATOM 1519 C CA . LYS B 1 67 ? 6.598 5.703 -9.078 1 98.56 67 LYS B CA 1
ATOM 1520 C C . LYS B 1 67 ? 5.398 5.695 -8.133 1 98.56 67 LYS B C 1
ATOM 1522 O O . LYS B 1 67 ? 4.258 5.836 -8.57 1 98.56 67 LYS B O 1
ATOM 1527 N N . GLY B 1 68 ? 5.699 5.555 -6.824 1 98.25 68 GLY B N 1
ATOM 1528 C CA . GLY B 1 68 ? 4.637 5.422 -5.844 1 98.25 68 GLY B CA 1
ATOM 1529 C C . GLY B 1 68 ? 4.465 4 -5.34 1 98.25 68 GLY B C 1
ATOM 1530 O O . GLY B 1 68 ? 5.43 3.232 -5.293 1 98.25 68 GLY B O 1
ATOM 1531 N N . LEU B 1 69 ? 3.262 3.688 -4.91 1 98.62 69 LEU B N 1
ATOM 1532 C CA . LEU B 1 69 ? 2.986 2.352 -4.395 1 98.62 69 LEU B CA 1
ATOM 1533 C C . LEU B 1 69 ? 3.016 1.319 -5.516 1 98.62 69 LEU B C 1
ATOM 1535 O O . LEU B 1 69 ? 2.371 1.503 -6.551 1 98.62 69 LEU B O 1
ATOM 1539 N N . ARG B 1 70 ? 3.746 0.259 -5.266 1 98.56 70 ARG B N 1
ATOM 1540 C CA . ARG B 1 70 ? 3.965 -0.769 -6.277 1 98.56 70 ARG B CA 1
ATOM 1541 C C . ARG B 1 70 ? 3.066 -1.977 -6.035 1 98.56 70 ARG B C 1
ATOM 1543 O O . ARG B 1 70 ? 2.113 -2.207 -6.781 1 98.56 70 ARG B O 1
ATOM 1550 N N . HIS B 1 71 ? 3.297 -2.732 -4.988 1 98.75 71 HIS B N 1
ATOM 1551 C CA . HIS B 1 71 ? 2.48 -3.883 -4.617 1 98.75 71 HIS B CA 1
ATOM 1552 C C . HIS B 1 71 ? 2.43 -4.055 -3.102 1 98.75 71 HIS B C 1
ATOM 1554 O O . HIS B 1 71 ? 3.188 -3.412 -2.373 1 98.75 71 HIS B O 1
ATOM 1560 N N . VAL B 1 72 ? 1.482 -4.863 -2.676 1 98.56 72 VAL B N 1
ATOM 1561 C CA . VAL B 1 72 ? 1.424 -5.34 -1.298 1 98.56 72 VAL B CA 1
ATOM 1562 C C . VAL B 1 72 ? 1.746 -6.832 -1.254 1 98.56 72 VAL B C 1
ATOM 1564 O O . VAL B 1 72 ? 1.328 -7.59 -2.133 1 98.56 72 VAL B O 1
ATOM 1567 N N . ALA B 1 73 ? 2.469 -7.168 -0.234 1 98.25 73 ALA B N 1
ATOM 1568 C CA . ALA B 1 73 ? 2.783 -8.578 -0.019 1 98.25 73 ALA B CA 1
ATOM 1569 C C . ALA B 1 73 ? 2.088 -9.109 1.231 1 98.25 73 ALA B C 1
ATOM 1571 O O . ALA B 1 73 ? 2.166 -8.5 2.301 1 98.25 73 ALA B O 1
ATOM 1572 N N . VAL B 1 74 ? 1.458 -10.211 1.079 1 97.94 74 VAL B N 1
ATOM 1573 C CA . VAL B 1 74 ? 0.797 -10.867 2.201 1 97.94 74 VAL B CA 1
ATOM 1574 C C . VAL B 1 74 ? 1.348 -12.281 2.371 1 97.94 74 VAL B C 1
ATOM 1576 O O . VAL B 1 74 ? 1.885 -12.859 1.427 1 97.94 74 VAL B O 1
ATOM 1579 N N . THR B 1 75 ? 1.162 -12.789 3.59 1 96.94 75 THR B N 1
ATOM 1580 C CA . THR B 1 75 ? 1.709 -14.117 3.844 1 96.94 75 THR B CA 1
ATOM 1581 C C . THR B 1 75 ? 0.597 -15.164 3.875 1 96.94 75 THR B C 1
ATOM 1583 O O . THR B 1 75 ? -0.524 -14.875 4.297 1 96.94 75 THR B O 1
ATOM 1586 N N . VAL B 1 76 ? 0.95 -16.312 3.436 1 96.62 76 VAL B N 1
ATOM 1587 C CA . VAL B 1 76 ? 0.108 -17.5 3.547 1 96.62 76 VAL B CA 1
ATOM 1588 C C . VAL B 1 76 ? 0.928 -18.672 4.094 1 96.62 76 VAL B C 1
ATOM 1590 O O . VAL B 1 76 ? 2.16 -18.609 4.113 1 96.62 76 VAL B O 1
ATOM 1593 N N . ASP B 1 77 ? 0.228 -19.688 4.555 1 94.31 77 ASP B N 1
ATOM 1594 C CA . ASP B 1 77 ? 0.927 -20.875 5.016 1 94.31 77 ASP B CA 1
ATOM 1595 C C . ASP B 1 77 ? 1.511 -21.656 3.844 1 94.31 77 ASP B C 1
ATOM 1597 O O . ASP B 1 77 ? 2.68 -22.047 3.869 1 94.31 77 ASP B O 1
ATOM 1601 N N . LYS B 1 78 ? 0.701 -21.984 2.885 1 94.44 78 LYS B N 1
ATOM 1602 C CA . LYS B 1 78 ? 1.062 -22.719 1.676 1 94.44 78 LYS B CA 1
ATOM 1603 C C . LYS B 1 78 ? 0.481 -22.047 0.434 1 94.44 78 LYS B C 1
ATOM 1605 O O . LYS B 1 78 ? -0.737 -21.891 0.316 1 94.44 78 LYS B O 1
ATOM 1610 N N . ILE B 1 79 ? 1.349 -21.672 -0.507 1 96.19 79 ILE B N 1
ATOM 1611 C CA . ILE B 1 79 ? 0.949 -20.938 -1.697 1 96.19 79 ILE B CA 1
ATOM 1612 C C . ILE B 1 79 ? -0.064 -21.75 -2.498 1 96.19 79 ILE B C 1
ATOM 1614 O O . ILE B 1 79 ? -1.063 -21.203 -2.979 1 96.19 79 ILE B O 1
ATOM 1618 N N . GLU B 1 80 ? 0.115 -23.031 -2.539 1 93.06 80 GLU B N 1
ATOM 1619 C CA . GLU B 1 80 ? -0.709 -23.906 -3.367 1 93.06 80 GLU B CA 1
ATOM 1620 C C . GLU B 1 80 ? -2.145 -23.953 -2.852 1 93.06 80 GLU B C 1
ATOM 1622 O O . GLU B 1 80 ? -3.057 -24.359 -3.58 1 93.06 80 GLU B O 1
ATOM 1627 N N . ASP B 1 81 ? -2.383 -23.5 -1.674 1 92.69 81 ASP B N 1
ATOM 1628 C CA . ASP B 1 81 ? -3.715 -23.547 -1.076 1 92.69 81 ASP B CA 1
ATOM 1629 C C . ASP B 1 81 ? -4.59 -22.406 -1.603 1 92.69 81 ASP B C 1
ATOM 1631 O O . ASP B 1 81 ? -5.809 -22.422 -1.431 1 92.69 81 ASP B O 1
ATOM 1635 N N . LEU B 1 82 ? -4.164 -21.281 -2.178 1 90.56 82 LEU B N 1
ATOM 1636 C CA . LEU B 1 82 ? -4.934 -20.141 -2.637 1 90.56 82 LEU B CA 1
ATOM 1637 C C . LEU B 1 82 ? -5.746 -20.484 -3.881 1 90.56 82 LEU B C 1
ATOM 1639 O O . LEU B 1 82 ? -6.789 -19.875 -4.137 1 90.56 82 LEU B O 1
ATOM 1643 N N . ASN B 1 83 ? -5.578 -21.516 -4.492 1 88.62 83 ASN B N 1
ATOM 1644 C CA . ASN B 1 83 ? -6.305 -21.953 -5.684 1 88.62 83 ASN B CA 1
ATOM 1645 C C . ASN B 1 83 ? -6.648 -20.766 -6.586 1 88.62 83 ASN B C 1
ATOM 1647 O O . ASN B 1 83 ? -7.812 -20.578 -6.949 1 88.62 83 ASN B O 1
ATOM 1651 N N . MET B 1 84 ? -5.816 -19.906 -7.062 1 93.25 84 MET B N 1
ATOM 1652 C CA . MET B 1 84 ? -5.906 -18.766 -7.965 1 93.25 84 MET B CA 1
ATOM 1653 C C . MET B 1 84 ? -4.84 -18.844 -9.055 1 93.25 84 MET B C 1
ATOM 1655 O O . MET B 1 84 ? -3.807 -19.5 -8.867 1 93.25 84 MET B O 1
ATOM 1659 N N . GLU B 1 85 ? -5.211 -18.219 -10.188 1 94.5 85 GLU B N 1
ATOM 1660 C CA . GLU B 1 85 ? -4.16 -18.062 -11.188 1 94.5 85 GLU B CA 1
ATOM 1661 C C . GLU B 1 85 ? -2.998 -17.234 -10.641 1 94.5 85 GLU B C 1
ATOM 1663 O O . GLU B 1 85 ? -3.205 -16.156 -10.086 1 94.5 85 GLU B O 1
ATOM 1668 N N . MET B 1 86 ? -1.772 -17.828 -10.742 1 97 86 MET B N 1
ATOM 1669 C CA . MET B 1 86 ? -0.612 -17.156 -10.172 1 97 86 MET B CA 1
ATOM 1670 C C . MET B 1 86 ? 0.59 -17.25 -11.102 1 97 86 MET B C 1
ATOM 1672 O O . MET B 1 86 ? 0.61 -18.078 -12.008 1 97 86 MET B O 1
ATOM 1676 N N . GLU B 1 87 ? 1.51 -16.391 -10.922 1 97.38 87 GLU B N 1
ATOM 1677 C CA . GLU B 1 87 ? 2.785 -16.469 -11.633 1 97.38 87 GLU B CA 1
ATOM 1678 C C . GLU B 1 87 ? 3.625 -17.625 -11.125 1 97.38 87 GLU B C 1
ATOM 1680 O O . GLU B 1 87 ? 3.246 -18.312 -10.164 1 97.38 87 GLU B O 1
ATOM 1685 N N . GLU B 1 88 ? 4.711 -17.844 -11.82 1 97.69 88 GLU B N 1
ATOM 1686 C CA . GLU B 1 88 ? 5.645 -18.859 -11.359 1 97.69 88 GLU B CA 1
ATOM 1687 C C . GLU B 1 88 ? 6.102 -18.594 -9.93 1 97.69 88 GLU B C 1
ATOM 1689 O O . GLU B 1 88 ? 6.359 -17.453 -9.555 1 97.69 88 GLU B O 1
ATOM 1694 N N . ILE B 1 89 ? 6.16 -19.703 -9.219 1 97.69 89 ILE B N 1
ATOM 1695 C CA . ILE B 1 89 ? 6.664 -19.594 -7.852 1 97.69 89 ILE B CA 1
ATOM 1696 C C . ILE B 1 89 ? 8.18 -19.438 -7.871 1 97.69 89 ILE B C 1
ATOM 1698 O O . ILE B 1 89 ? 8.875 -20.203 -8.555 1 97.69 89 ILE B O 1
ATOM 1702 N N . ARG B 1 90 ? 8.656 -18.484 -7.109 1 97.81 90 ARG B N 1
ATOM 1703 C CA . ARG B 1 90 ? 10.086 -18.188 -7.008 1 97.81 90 ARG B CA 1
ATOM 1704 C C . ARG B 1 90 ? 10.523 -18.109 -5.551 1 97.81 90 ARG B C 1
ATOM 1706 O O . ARG B 1 90 ? 9.719 -18.312 -4.641 1 97.81 90 ARG B O 1
ATOM 1713 N N . THR B 1 91 ? 11.867 -17.906 -5.324 1 96.81 91 THR B N 1
ATOM 1714 C CA . THR B 1 91 ? 12.453 -17.719 -4 1 96.81 91 THR B CA 1
ATOM 1715 C C . THR B 1 91 ? 13.023 -16.312 -3.861 1 96.81 91 THR B C 1
ATOM 1717 O O . THR B 1 91 ? 13.703 -15.812 -4.766 1 96.81 91 THR B O 1
ATOM 1720 N N . ASP B 1 92 ? 12.672 -15.664 -2.754 1 94.88 92 ASP B N 1
ATOM 1721 C CA . ASP B 1 92 ? 13.141 -14.297 -2.58 1 94.88 92 ASP B CA 1
ATOM 1722 C C . ASP B 1 92 ? 14.547 -14.266 -1.989 1 94.88 92 ASP B C 1
ATOM 1724 O O . ASP B 1 92 ? 15.203 -15.305 -1.886 1 94.88 92 ASP B O 1
ATOM 1728 N N . TRP B 1 93 ? 15.055 -13.055 -1.677 1 92.81 93 TRP B N 1
ATOM 1729 C CA . TRP B 1 93 ? 16.406 -12.82 -1.185 1 92.81 93 TRP B CA 1
ATOM 1730 C C . TRP B 1 93 ? 16.625 -13.539 0.144 1 92.81 93 TRP B C 1
ATOM 1732 O O . TRP B 1 93 ? 17.781 -13.758 0.553 1 92.81 93 TRP B O 1
ATOM 1742 N N . PHE B 1 94 ? 15.555 -13.938 0.792 1 93.62 94 PHE B N 1
ATOM 1743 C CA . PHE B 1 94 ? 15.641 -14.5 2.135 1 93.62 94 PHE B CA 1
ATOM 1744 C C . PHE B 1 94 ? 15.328 -15.992 2.113 1 93.62 94 PHE B C 1
ATOM 1746 O O . PHE B 1 94 ? 15.188 -16.609 3.168 1 93.62 94 PHE B O 1
ATOM 1753 N N . GLY B 1 95 ? 15.133 -16.5 0.974 1 95 95 GLY B N 1
ATOM 1754 C CA . GLY B 1 95 ? 14.922 -17.938 0.809 1 95 95 GLY B CA 1
ATOM 1755 C C . GLY B 1 95 ? 13.469 -18.344 0.918 1 95 95 GLY B C 1
ATOM 1756 O O . GLY B 1 95 ? 13.156 -19.531 0.981 1 95 95 GLY B O 1
ATOM 1757 N N . ARG B 1 96 ? 12.594 -17.438 0.955 1 95.75 96 ARG B N 1
ATOM 1758 C CA . ARG B 1 96 ? 11.172 -17.75 1.076 1 95.75 96 ARG B CA 1
ATOM 1759 C C . ARG B 1 96 ? 10.523 -17.875 -0.296 1 95.75 96 ARG B C 1
ATOM 1761 O O . ARG B 1 96 ? 10.836 -17.109 -1.211 1 95.75 96 ARG B O 1
ATOM 1768 N N . ARG B 1 97 ? 9.625 -18.781 -0.364 1 97.56 97 ARG B N 1
ATOM 1769 C CA . ARG B 1 97 ? 8.852 -18.938 -1.592 1 97.56 97 ARG B CA 1
ATOM 1770 C C . ARG B 1 97 ? 7.836 -17.812 -1.748 1 97.56 97 ARG B C 1
ATOM 1772 O O . ARG B 1 97 ? 7.199 -17.406 -0.774 1 97.56 97 ARG B O 1
ATOM 1779 N N . PHE B 1 98 ? 7.676 -17.359 -2.967 1 98.19 98 PHE B N 1
ATOM 1780 C CA . PHE B 1 98 ? 6.691 -16.312 -3.217 1 98.19 98 PHE B CA 1
ATOM 1781 C C . PHE B 1 98 ? 6.188 -16.375 -4.656 1 98.19 98 PHE B C 1
ATOM 1783 O O . PHE B 1 98 ? 6.793 -17.031 -5.5 1 98.19 98 PHE B O 1
ATOM 1790 N N . THR B 1 99 ? 5.094 -15.742 -4.973 1 98.5 99 THR B N 1
ATOM 1791 C CA . THR B 1 99 ? 4.516 -15.562 -6.301 1 98.5 99 THR B CA 1
ATOM 1792 C C . THR B 1 99 ? 3.641 -14.312 -6.344 1 98.5 99 THR B C 1
ATOM 1794 O O . THR B 1 99 ? 3.592 -13.547 -5.375 1 98.5 99 THR B O 1
ATOM 1797 N N . PHE B 1 100 ? 3.043 -14.062 -7.465 1 98.56 100 PHE B N 1
ATOM 1798 C CA . PHE B 1 100 ? 2.113 -12.945 -7.605 1 98.56 100 PHE B CA 1
ATOM 1799 C C . PHE B 1 100 ? 0.778 -13.422 -8.164 1 98.56 100 PHE B C 1
ATOM 1801 O O . PHE B 1 100 ? 0.741 -14.297 -9.039 1 98.56 100 PHE B O 1
ATOM 1808 N N . VAL B 1 101 ? -0.25 -12.867 -7.68 1 98 101 VAL B N 1
ATOM 1809 C CA . VAL B 1 101 ? -1.564 -12.891 -8.312 1 98 101 VAL B CA 1
ATOM 1810 C C . VAL B 1 101 ? -1.988 -11.477 -8.688 1 98 101 VAL B C 1
ATOM 1812 O O . VAL B 1 101 ? -1.438 -10.5 -8.172 1 98 101 VAL B O 1
ATOM 1815 N N . LYS B 1 102 ? -2.893 -11.383 -9.617 1 97.69 102 LYS B N 1
ATOM 1816 C CA . LYS B 1 102 ? -3.371 -10.07 -10.031 1 97.69 102 LYS B CA 1
AT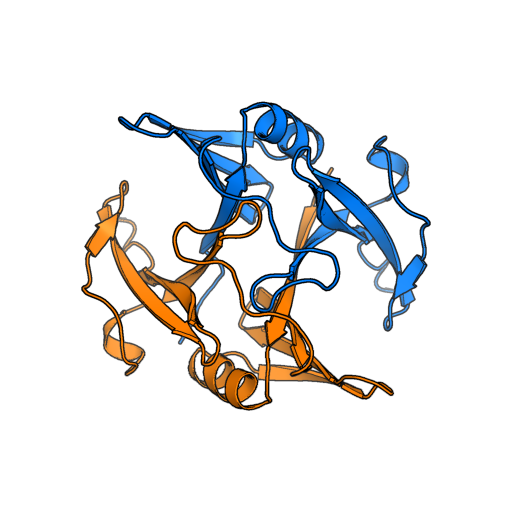OM 1817 C C . LYS B 1 102 ? -4.855 -9.898 -9.719 1 97.69 102 LYS B C 1
ATOM 1819 O O . LYS B 1 102 ? -5.656 -10.797 -9.961 1 97.69 102 LYS B O 1
ATOM 1824 N N . ASP B 1 103 ? -5.125 -8.758 -9.109 1 98.06 103 ASP B N 1
ATOM 1825 C CA . ASP B 1 103 ? -6.543 -8.492 -8.898 1 98.06 103 ASP B CA 1
ATOM 1826 C C . ASP B 1 103 ? -7.238 -8.141 -10.211 1 98.06 103 ASP B C 1
ATOM 1828 O O . ASP B 1 103 ? -6.594 -8.055 -11.258 1 98.06 103 ASP B O 1
ATOM 1832 N N . PRO B 1 104 ? -8.555 -7.93 -10.266 1 97.88 104 PRO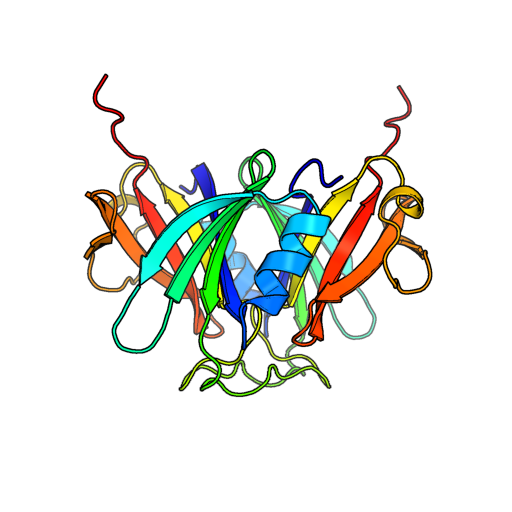 B N 1
ATOM 1833 C CA . PRO B 1 104 ? -9.297 -7.77 -11.516 1 97.88 104 PRO B CA 1
ATOM 1834 C C . PRO B 1 104 ? -8.836 -6.562 -12.328 1 97.88 104 PRO B C 1
ATOM 1836 O O . PRO B 1 104 ? -9.023 -6.523 -13.547 1 97.88 104 PRO B O 1
ATOM 1839 N N . ASP B 1 105 ? -8.211 -5.535 -11.672 1 98.19 105 ASP B N 1
ATOM 1840 C CA . ASP B 1 105 ? -7.73 -4.352 -12.375 1 98.19 105 ASP B CA 1
ATOM 1841 C C . ASP B 1 105 ? -6.242 -4.465 -12.695 1 98.19 105 ASP B C 1
ATOM 1843 O O . ASP B 1 105 ? -5.629 -3.51 -13.164 1 98.19 105 ASP B O 1
ATOM 1847 N N . GLY B 1 106 ? -5.676 -5.578 -12.344 1 96.94 106 GLY B N 1
ATOM 1848 C CA . GLY B 1 106 ? -4.309 -5.836 -12.766 1 96.94 106 GLY B CA 1
ATOM 1849 C C . GLY B 1 106 ? -3.281 -5.5 -11.703 1 96.94 106 GLY B C 1
ATOM 1850 O O . GLY B 1 106 ? -2.076 -5.613 -11.938 1 96.94 106 GLY B O 1
ATOM 1851 N N . LEU B 1 107 ? -3.629 -5.086 -10.547 1 98.06 107 LEU B N 1
ATOM 1852 C CA . LEU B 1 107 ? -2.686 -4.816 -9.469 1 98.06 107 LEU B CA 1
ATOM 1853 C C . LEU B 1 107 ? -2.043 -6.105 -8.969 1 98.06 107 LEU B C 1
ATOM 1855 O O . LEU B 1 107 ? -2.744 -7.035 -8.555 1 98.06 107 LEU B O 1
ATOM 1859 N N . PRO B 1 108 ? -0.743 -6.207 -8.977 1 98.12 108 PRO B N 1
ATOM 1860 C CA . PRO B 1 108 ? -0.11 -7.406 -8.422 1 98.12 108 PRO B CA 1
ATOM 1861 C C . PRO B 1 108 ? -0.22 -7.48 -6.898 1 98.12 108 PRO B C 1
ATOM 1863 O O . PRO B 1 108 ? 0.013 -6.48 -6.211 1 98.12 108 PRO B O 1
ATOM 1866 N N . ILE B 1 109 ? -0.612 -8.57 -6.43 1 98.62 109 ILE B N 1
ATOM 1867 C CA . ILE B 1 109 ? -0.537 -8.93 -5.016 1 98.62 109 ILE B CA 1
ATOM 1868 C C . ILE B 1 109 ? 0.513 -10.016 -4.812 1 98.62 109 ILE B C 1
ATOM 1870 O O . ILE B 1 109 ? 0.428 -11.086 -5.414 1 98.62 109 ILE B O 1
ATOM 1874 N N . GLU B 1 110 ? 1.448 -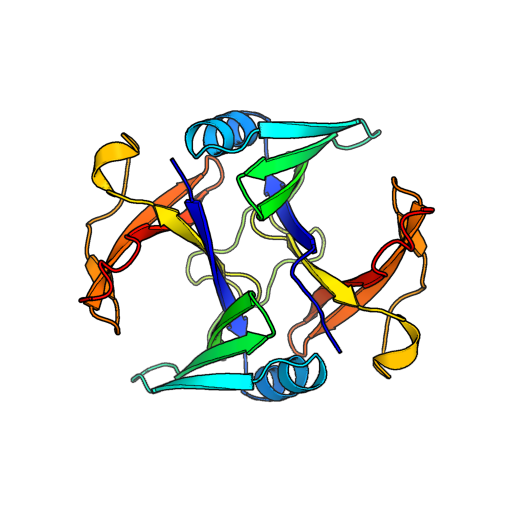9.703 -4.027 1 98.69 110 GLU B N 1
ATOM 1875 C CA . GLU B 1 110 ? 2.498 -10.68 -3.758 1 98.69 110 GLU B CA 1
ATOM 1876 C C . GLU B 1 110 ? 2.08 -11.648 -2.652 1 98.69 110 GLU B C 1
ATOM 1878 O O . GLU B 1 110 ? 1.58 -11.227 -1.607 1 98.69 110 GLU B O 1
ATOM 1883 N N . ILE B 1 111 ? 2.277 -12.914 -2.953 1 98.31 111 ILE B N 1
ATOM 1884 C CA . ILE B 1 111 ? 1.975 -13.984 -2.006 1 98.31 111 ILE B CA 1
ATOM 1885 C C . ILE B 1 111 ? 3.273 -14.617 -1.51 1 98.31 111 ILE B C 1
ATOM 1887 O O . ILE B 1 111 ? 4.039 -15.172 -2.299 1 98.31 111 ILE B O 1
ATOM 1891 N N . LYS B 1 112 ? 3.451 -14.469 -0.211 1 97.56 112 LYS B N 1
ATOM 1892 C CA . LYS B 1 112 ? 4.66 -15 0.408 1 97.56 112 LYS B CA 1
ATOM 1893 C C . LYS B 1 112 ? 4.328 -16.125 1.38 1 97.56 112 LYS B C 1
ATOM 1895 O O . LYS B 1 112 ? 3.35 -16.047 2.125 1 97.56 112 LYS B O 1
ATOM 1900 N N . GLU B 1 113 ? 5.172 -17.156 1.364 1 95.62 113 GLU B N 1
ATOM 1901 C CA . GLU B 1 113 ? 4.992 -18.203 2.375 1 95.62 113 GLU B CA 1
ATOM 1902 C C . GLU B 1 113 ? 5.668 -17.812 3.688 1 95.62 113 GLU B C 1
ATOM 1904 O O . GLU B 1 113 ? 6.766 -17.266 3.688 1 95.62 113 GLU B O 1
ATOM 1909 N N . CYS B 1 114 ? 4.938 -18 4.797 1 84.5 114 CYS B N 1
ATOM 1910 C CA . CYS B 1 114 ? 5.453 -17.734 6.133 1 84.5 114 CYS B CA 1
ATOM 1911 C C . CYS B 1 114 ? 6.652 -18.625 6.445 1 84.5 114 CYS B C 1
ATOM 1913 O O . CYS B 1 114 ? 6.703 -19.766 6.012 1 84.5 114 CYS B O 1
ATOM 1915 N N . GLY B 1 115 ? 7.961 -18.188 6.395 1 61.16 115 GLY B N 1
ATOM 1916 C CA . GLY B 1 115 ? 9.117 -19 6.715 1 61.16 115 GLY B CA 1
ATOM 1917 C C . GLY B 1 115 ? 8.852 -20.016 7.82 1 61.16 115 GLY B C 1
ATOM 1918 O O . GLY B 1 115 ? 8.008 -19.781 8.688 1 61.16 115 GLY B O 1
ATOM 1919 N N . SER B 1 116 ? 8.875 -21.328 7.547 1 45.41 116 SER B N 1
ATOM 1920 C CA . SER B 1 116 ? 9.258 -22.203 8.648 1 45.41 116 SER B CA 1
ATOM 1921 C C . SER B 1 116 ? 10.414 -21.625 9.445 1 45.41 116 SER B C 1
ATOM 1923 O O . SER B 1 116 ? 11.523 -21.453 8.922 1 45.41 116 SER B O 1
ATOM 1925 N N . THR B 1 117 ? 10.484 -20.469 10.086 1 40.88 117 THR B N 1
ATOM 1926 C CA . THR B 1 117 ? 11.625 -20.344 10.977 1 40.88 117 THR B CA 1
ATOM 1927 C C . THR B 1 117 ? 12.078 -21.719 11.461 1 40.88 117 THR B C 1
ATOM 1929 O O . THR B 1 117 ? 11.289 -22.484 12.008 1 40.88 117 THR B O 1
ATOM 1932 N N . LEU B 1 118 ? 13.133 -22.25 10.867 1 34.12 118 LEU B N 1
ATOM 1933 C CA . LEU B 1 118 ? 13.977 -23.281 11.469 1 34.12 118 LEU B CA 1
ATOM 1934 C C . LEU B 1 118 ? 14.055 -23.094 12.977 1 34.12 118 LEU B C 1
ATOM 1936 O O . LEU B 1 118 ? 14.664 -22.141 13.461 1 34.12 118 LEU B O 1
ATOM 1940 N N . LYS B 1 119 ? 13.039 -22.922 13.789 1 26.08 119 LYS B N 1
ATOM 1941 C CA . LYS B 1 119 ? 13.469 -23.438 15.086 1 26.08 119 LYS B CA 1
ATOM 1942 C C . LYS B 1 119 ? 13.672 -24.953 15.031 1 26.08 119 LYS B C 1
ATOM 1944 O O . LYS B 1 119 ? 12.883 -25.672 14.414 1 26.08 119 LYS B O 1
#

Nearest PDB structures (foldseek):
  2p25-assembly1_A-2  TM=9.128E-01  e=8.881E-12  Enterococcus faecalis V583
  5vb0-assembly6_H  TM=7.212E-01  e=2.107E-07  Escherichia coli
  5vb0-assembly1_B  TM=7.015E-01  e=5.734E-07  Escherichia coli
  2p7o-assembly1_B  TM=6.789E-01  e=1.377E-06  Listeria monocytogenes EGD-e
  5umq-assembly1_A  TM=7.225E-01  e=3.748E-06  Streptomyces sp. CB03234

Foldseek 3Di:
DDDDDDAAEDEDAACLLVVVVVLVPWDWDDWDDDPQWIWTWIDDVRYIYTYTHHNPDDAADVVPHDPDDAEEEDEDADPVVSPADWDDWDADPVGWIKTWDAGPSGRTYIYTYDDPPPD/DDDDDDAAEDEDAACQLVVVVVLVPWDWDDWDDDPQWIWTWIDDVRYIYTYTHHNPDDAADVVPHDPDDAEEEDEDADPVVSPADWDDWDADPVGWIKTWDAGPSGRTYIYTYDDPPPD

pLDDT: mean 94.55, std 11.63, range [26.08, 98.94]

Radius of gyration: 17.4 Å; Cα contacts (8 Å, |Δi|>4): 552; chains: 2; bounding box: 45×44×46 Å

Solvent-accessible surface area (backbone atoms only — not comparable to full-atom values): 12869 Å² total; per-residue (Å²): 92,57,54,39,72,59,34,39,29,30,33,35,60,45,70,67,43,56,55,52,45,37,69,45,49,33,39,80,77,48,75,44,83,52,98,80,36,37,41,36,31,29,36,34,79,84,39,33,37,41,36,37,35,38,62,88,44,47,74,57,59,70,85,68,44,29,33,33,63,63,38,45,28,30,22,25,79,53,74,82,68,62,80,65,81,59,52,75,77,45,67,51,100,82,68,34,47,31,35,38,33,60,47,87,85,60,44,50,36,34,41,30,34,55,69,77,70,86,117,91,56,56,42,72,58,34,39,30,29,33,35,60,46,70,66,42,55,55,52,45,38,69,45,48,33,38,83,76,48,76,45,83,53,99,82,36,37,40,36,31,29,37,34,78,84,40,32,37,40,36,36,35,38,62,88,44,48,75,57,59,70,86,67,43,29,32,32,62,61,38,45,28,30,21,24,79,51,73,81,68,60,79,64,79,59,52,76,77,44,67,50,101,82,69,33,48,32,32,39,32,60,48,87,85,61,45,49,37,34,41,30,35,56,68,76,68,85,119

Secondary structure (DSSP, 8-state):
----EEEEEEEESSTHHHHHHHHTT-EEEEEEE-SS-EEEEEEETTEEEEEEE-TTSPPPPBTTBPSEEEEEEEEES-GGGG-S--PPPEE-TTS-EEEEEE-TT--EEEEEE------/----EEEEEEEESSTHHHHHHHHTT-EEEEEEE-SS-EEEEEEETTEEEEEEE-TTSPPPPBTTBPSEEEEEEEEES-GGGG-S--PPPEE-TTS-EEEEEE-TT--EEEEEE------

Sequence (238 aa):
MVQELDHIALIVSSEDSLRFYEKLGFRETERFERSYDIVVFMTCGNITLEIFVDPNHPERVNSPEAKGLRHVAVTVDKIEDLNMEMEEIRTDWFGRRFTFVKDPDGLPIEIKECGSTLKMVQELDHIALIVSSEDSLRFYEKLGFRETERFERSYDIVVFMTCGNITLEIFVDPNHPERVNSPEAKGLRHVAVTVDKIEDLNMEMEEIRTDWFGRRFTFVKDPDGLPIEIKECGSTLK

Organism: NCBI:txid40520